Protein AF-A0ABD3VLS2-F1 (afdb_monomer_lite)

Structure (mmCIF, N/CA/C/O backbone):
data_AF-A0ABD3VLS2-F1
#
_entry.id   AF-A0ABD3VLS2-F1
#
loop_
_atom_site.group_PDB
_atom_site.id
_atom_site.type_symbol
_atom_site.label_atom_id
_atom_site.label_alt_id
_atom_site.label_comp_id
_atom_site.label_asym_id
_atom_site.label_entity_id
_atom_site.label_seq_id
_atom_site.pdbx_PDB_ins_code
_atom_site.Cartn_x
_atom_site.Cartn_y
_atom_site.Cartn_z
_atom_site.occupancy
_atom_site.B_iso_or_equiv
_atom_site.auth_seq_id
_atom_site.auth_comp_id
_atom_site.auth_asym_id
_atom_site.auth_atom_id
_atom_site.pdbx_PDB_model_num
ATOM 1 N N . MET A 1 1 ? 4.566 -17.718 -16.817 1.00 51.44 1 MET A N 1
ATOM 2 C CA . MET A 1 1 ? 3.896 -18.883 -17.443 1.00 51.44 1 MET A CA 1
ATOM 3 C C . MET A 1 1 ? 4.592 -20.210 -17.156 1.00 51.44 1 MET A C 1
ATOM 5 O O . MET A 1 1 ? 3.874 -21.198 -17.083 1.00 51.44 1 MET A O 1
ATOM 9 N N . LEU A 1 2 ? 5.921 -20.272 -16.947 1.00 45.91 2 LEU A N 1
ATOM 10 C CA . LEU A 1 2 ? 6.558 -21.520 -16.483 1.00 45.91 2 LEU A CA 1
ATOM 11 C C . LEU A 1 2 ? 5.924 -22.018 -15.169 1.00 45.91 2 LEU A C 1
ATOM 13 O O . LEU A 1 2 ? 5.430 -23.136 -15.125 1.00 45.91 2 LEU A O 1
ATOM 17 N N . ASN A 1 3 ? 5.781 -21.128 -14.183 1.00 63.72 3 ASN A N 1
ATOM 18 C CA . ASN A 1 3 ? 5.268 -21.483 -12.853 1.00 63.72 3 ASN A CA 1
ATOM 19 C C . ASN A 1 3 ? 3.769 -21.850 -12.823 1.00 63.72 3 ASN A C 1
ATOM 21 O O . ASN A 1 3 ? 3.310 -22.442 -11.856 1.00 63.72 3 ASN A O 1
ATOM 25 N N . LEU A 1 4 ? 2.985 -21.490 -13.852 1.00 76.56 4 LEU A N 1
ATOM 26 C CA . LEU A 1 4 ? 1.533 -21.727 -13.853 1.00 76.56 4 LEU A CA 1
ATOM 27 C C . LEU A 1 4 ? 1.187 -23.171 -14.238 1.00 76.56 4 LEU A C 1
ATOM 29 O O . LEU A 1 4 ? 0.251 -23.737 -13.690 1.00 76.56 4 LEU A O 1
ATOM 33 N N . TYR A 1 5 ? 1.955 -23.769 -15.154 1.00 82.12 5 TYR A N 1
ATOM 34 C CA . TYR A 1 5 ? 1.773 -25.171 -15.539 1.00 82.12 5 TYR A CA 1
ATOM 35 C C . TYR A 1 5 ? 2.144 -26.119 -14.393 1.00 82.12 5 TYR A C 1
ATOM 37 O O . TYR A 1 5 ? 1.413 -27.066 -14.122 1.00 82.12 5 TYR A O 1
ATOM 45 N N . GLU A 1 6 ? 3.241 -25.838 -13.685 1.00 82.00 6 GLU A N 1
ATOM 46 C CA . GLU A 1 6 ? 3.638 -26.631 -12.515 1.00 82.00 6 GLU A CA 1
ATOM 47 C C . GLU A 1 6 ? 2.623 -26.506 -11.382 1.00 82.00 6 GLU A C 1
ATOM 49 O O . GLU A 1 6 ? 2.192 -27.517 -10.839 1.00 82.00 6 GLU A O 1
ATOM 54 N N . LYS A 1 7 ? 2.150 -25.285 -11.099 1.00 83.75 7 LYS A N 1
ATOM 55 C CA . LYS A 1 7 ? 1.072 -25.065 -10.132 1.00 83.75 7 LYS A CA 1
ATOM 56 C C . LYS A 1 7 ? -0.206 -25.826 -10.510 1.00 83.75 7 LYS A C 1
ATOM 58 O O . LYS A 1 7 ? -0.774 -26.499 -9.662 1.00 83.75 7 LYS A O 1
ATOM 63 N N . PHE A 1 8 ? -0.609 -25.795 -11.782 1.00 86.31 8 PHE A N 1
ATOM 64 C CA . PHE A 1 8 ? -1.772 -26.545 -12.264 1.00 86.31 8 PHE A CA 1
ATOM 65 C C . PHE A 1 8 ? -1.621 -28.060 -12.065 1.00 86.31 8 PHE A C 1
ATOM 67 O O . PHE A 1 8 ? -2.570 -28.709 -11.636 1.00 86.31 8 PHE A O 1
ATOM 74 N N . LYS A 1 9 ? -0.433 -28.618 -12.340 1.00 88.12 9 LYS A N 1
ATOM 75 C CA . LYS A 1 9 ? -0.132 -30.041 -12.121 1.00 88.12 9 LYS A CA 1
ATOM 76 C C . LYS A 1 9 ? -0.103 -30.435 -10.642 1.00 88.12 9 LYS A C 1
ATOM 78 O O . LYS A 1 9 ? -0.463 -31.562 -10.331 1.00 88.12 9 LYS A O 1
ATOM 83 N N . LEU A 1 10 ? 0.316 -29.528 -9.759 1.00 84.69 10 LEU A N 1
ATOM 84 C CA . LEU A 1 10 ? 0.275 -29.735 -8.309 1.00 84.69 10 LEU A CA 1
ATOM 85 C C . LEU A 1 10 ? -1.158 -29.700 -7.763 1.00 84.69 10 LEU A C 1
ATOM 87 O O . LEU A 1 10 ? -1.489 -30.477 -6.878 1.00 84.69 10 LEU A O 1
ATOM 91 N N . GLU A 1 11 ? -1.996 -28.805 -8.287 1.00 89.56 11 GLU A N 1
ATOM 92 C CA . GLU A 1 11 ? -3.391 -28.648 -7.856 1.00 89.56 11 GLU A CA 1
ATOM 93 C C . GLU A 1 11 ? -4.331 -29.700 -8.466 1.00 89.56 11 GLU A C 1
ATOM 95 O O . GLU A 1 11 ? -5.358 -29.994 -7.867 1.00 89.56 11 GLU A O 1
ATOM 100 N N . ASN A 1 12 ? -3.989 -30.262 -9.633 1.00 88.94 12 ASN A N 1
ATOM 101 C CA . ASN A 1 12 ? -4.821 -31.219 -10.375 1.00 88.94 12 ASN A CA 1
ATOM 102 C C . ASN A 1 12 ? -3.974 -32.411 -10.876 1.00 88.94 12 ASN A C 1
ATOM 104 O O . ASN A 1 12 ? -3.706 -32.527 -12.083 1.00 88.94 12 ASN A O 1
ATOM 108 N N . PRO A 1 13 ? -3.470 -33.270 -9.970 1.00 89.38 13 PRO A N 1
ATOM 109 C CA . PRO A 1 13 ? -2.550 -34.354 -10.319 1.00 89.38 13 PRO A CA 1
ATOM 110 C C . PRO A 1 13 ? -3.168 -35.405 -11.258 1.00 89.38 13 PRO A C 1
ATOM 112 O O . PRO A 1 13 ? -2.464 -35.970 -12.095 1.00 89.38 13 PRO A O 1
ATOM 115 N N . GLU A 1 14 ? -4.480 -35.625 -11.180 1.00 91.25 14 GLU A N 1
ATOM 116 C CA . GLU A 1 14 ? -5.246 -36.547 -12.028 1.00 91.25 14 GLU A CA 1
ATOM 117 C C . GLU A 1 14 ? -5.408 -36.081 -13.487 1.00 91.25 14 GLU A C 1
ATOM 119 O O . GLU A 1 14 ? -5.650 -36.896 -14.383 1.00 91.25 14 GLU A O 1
ATOM 124 N N . ILE A 1 15 ? -5.238 -34.784 -13.774 1.00 89.75 15 ILE A N 1
ATOM 125 C CA . ILE A 1 15 ? -5.426 -34.253 -15.127 1.00 89.75 15 ILE A CA 1
ATOM 126 C C . ILE A 1 15 ? -4.160 -34.459 -15.966 1.00 89.75 15 ILE A C 1
ATOM 128 O O . ILE A 1 15 ? -3.120 -33.800 -15.814 1.00 89.75 15 ILE A O 1
ATOM 132 N N . THR A 1 16 ? -4.263 -35.355 -16.947 1.00 89.56 16 THR A N 1
ATOM 133 C CA . THR A 1 16 ? -3.180 -35.636 -17.896 1.00 89.56 16 THR A CA 1
ATOM 134 C C . THR A 1 16 ? -3.221 -34.654 -19.065 1.00 89.56 16 THR A C 1
ATOM 136 O O . THR A 1 16 ? -3.849 -34.897 -20.089 1.00 89.56 16 THR A O 1
ATOM 139 N N . ILE A 1 17 ? -2.529 -33.522 -18.922 1.00 89.31 17 ILE A N 1
ATOM 140 C CA . ILE A 1 17 ? -2.360 -32.532 -19.990 1.00 89.31 17 ILE A CA 1
ATOM 141 C C . ILE A 1 17 ? -0.879 -32.247 -20.242 1.00 89.31 17 ILE A C 1
ATOM 143 O O . ILE A 1 17 ? -0.092 -32.129 -19.303 1.00 89.31 17 ILE A O 1
ATOM 147 N N . SER A 1 18 ? -0.491 -32.133 -21.515 1.00 86.44 18 SER A N 1
ATOM 148 C CA . SER A 1 18 ? 0.866 -31.734 -21.898 1.00 86.44 18 SER A CA 1
ATOM 149 C C . SER A 1 18 ? 1.055 -30.223 -21.767 1.00 86.44 18 SER A C 1
ATOM 151 O O . SER A 1 18 ? 0.120 -29.444 -21.962 1.00 86.44 18 SER A O 1
ATOM 153 N N . LYS A 1 19 ? 2.293 -29.783 -21.514 1.00 82.06 19 LYS A N 1
ATOM 154 C CA . LYS A 1 19 ? 2.653 -28.356 -21.422 1.00 82.06 19 LYS A CA 1
ATOM 155 C C . LYS A 1 19 ? 2.204 -27.555 -22.652 1.00 82.06 19 LYS A C 1
ATOM 157 O O . LYS A 1 19 ? 1.695 -26.445 -22.525 1.00 82.06 19 LYS A O 1
ATOM 162 N N . THR A 1 20 ? 2.337 -28.139 -23.842 1.00 83.12 20 THR A N 1
ATOM 163 C CA . THR A 1 20 ? 1.931 -27.516 -25.109 1.00 83.12 20 THR A CA 1
ATOM 164 C C . THR A 1 20 ? 0.413 -27.381 -25.222 1.00 83.12 20 THR A C 1
ATOM 166 O O . THR A 1 20 ? -0.077 -26.329 -25.629 1.00 83.12 20 THR A O 1
ATOM 169 N N . CYS A 1 21 ? -0.342 -28.414 -24.832 1.00 85.88 21 CYS A N 1
ATOM 170 C CA . CYS A 1 21 ? -1.805 -28.369 -24.825 1.00 85.88 21 CYS A CA 1
ATOM 171 C C . CYS A 1 21 ? -2.320 -27.348 -23.798 1.00 85.88 21 CYS A C 1
ATOM 173 O O . CYS A 1 21 ? -3.144 -26.498 -24.128 1.00 85.88 21 CYS A O 1
ATOM 175 N N . PHE A 1 22 ? -1.733 -27.336 -22.598 1.00 88.25 22 PHE A N 1
ATOM 176 C CA . PHE A 1 22 ? -2.048 -26.375 -21.541 1.00 88.25 22 PHE A CA 1
ATOM 177 C C . PHE A 1 22 ? -1.892 -24.918 -22.006 1.00 88.25 22 PHE A C 1
ATOM 179 O O . PHE A 1 22 ? -2.752 -24.081 -21.752 1.00 88.25 22 PHE A O 1
ATOM 186 N N . TYR A 1 23 ? -0.832 -24.605 -22.759 1.00 80.94 23 TYR A N 1
ATOM 187 C CA . TYR A 1 23 ? -0.638 -23.258 -23.306 1.00 80.94 23 TYR A CA 1
ATOM 188 C C . TYR A 1 23 ? -1.571 -22.908 -24.472 1.00 80.94 23 TYR A C 1
ATOM 190 O O . TYR A 1 23 ? -1.828 -21.720 -24.682 1.00 80.94 23 TYR A O 1
ATOM 198 N N . ARG A 1 24 ? -2.088 -23.900 -25.211 1.00 82.94 24 ARG A N 1
ATOM 199 C CA . ARG A 1 24 ? -3.087 -23.695 -26.277 1.00 82.94 24 ARG A CA 1
ATOM 200 C C . ARG A 1 24 ? -4.481 -23.403 -25.733 1.00 82.94 24 ARG A C 1
ATOM 202 O O . ARG A 1 24 ? -5.207 -22.649 -26.365 1.00 82.94 24 ARG A O 1
ATOM 209 N N . LEU A 1 25 ? -4.828 -23.950 -24.568 1.00 86.00 25 LEU A N 1
ATOM 210 C CA . LEU A 1 25 ? -6.107 -23.693 -23.891 1.00 86.00 25 LEU A CA 1
ATOM 211 C C . LEU A 1 25 ? -6.195 -22.297 -23.253 1.00 86.00 25 LEU A C 1
ATOM 213 O O . LEU A 1 25 ? -7.177 -21.970 -22.591 1.00 86.00 25 LEU A O 1
ATOM 217 N N . ARG A 1 26 ? -5.175 -21.455 -23.445 1.00 80.00 26 ARG A N 1
ATOM 218 C CA . ARG A 1 26 ? -5.172 -20.076 -22.970 1.00 80.00 26 ARG A CA 1
ATOM 219 C C . ARG A 1 26 ? -6.336 -19.295 -23.605 1.00 80.00 26 ARG A C 1
ATOM 221 O O . ARG A 1 26 ? -6.400 -19.230 -24.834 1.00 80.00 26 ARG A O 1
ATOM 228 N N . PRO A 1 27 ? -7.196 -18.639 -22.803 1.00 82.56 27 PRO A N 1
ATOM 229 C CA . PRO A 1 27 ? -8.255 -17.790 -23.327 1.00 82.56 27 PRO A CA 1
ATOM 230 C C . PRO A 1 27 ? -7.711 -16.710 -24.280 1.00 82.56 27 PRO A C 1
ATOM 232 O O . PRO A 1 27 ? -6.652 -16.138 -23.998 1.00 82.56 27 PRO A O 1
ATOM 235 N N . PRO A 1 28 ? -8.429 -16.369 -25.368 1.00 75.75 28 PRO A N 1
ATOM 236 C CA . PRO A 1 28 ? -7.934 -15.447 -26.397 1.00 75.75 28 PRO A CA 1
ATOM 237 C C . PRO A 1 28 ? -7.553 -14.057 -25.870 1.00 75.75 28 PRO A C 1
ATOM 239 O O . PRO A 1 28 ? -6.645 -13.418 -26.394 1.00 75.75 28 PRO A O 1
ATOM 242 N N . HIS A 1 29 ? -8.224 -13.598 -24.811 1.00 80.56 29 HIS A N 1
ATOM 243 C CA . HIS A 1 29 ? -7.992 -12.298 -24.178 1.00 80.56 29 HIS A CA 1
ATOM 244 C C . HIS A 1 29 ? -6.806 -12.293 -23.194 1.00 80.56 29 HIS A C 1
ATOM 246 O O . HIS A 1 29 ? -6.391 -11.229 -22.738 1.00 80.56 29 HIS A O 1
ATOM 252 N N . ILE A 1 30 ? -6.233 -13.457 -22.867 1.00 64.94 30 ILE A N 1
ATOM 253 C CA . ILE A 1 30 ? -5.001 -13.556 -22.082 1.00 64.94 30 ILE A CA 1
ATOM 254 C C . ILE A 1 30 ? -3.828 -13.561 -23.059 1.00 64.94 30 ILE A C 1
ATOM 256 O O . ILE A 1 30 ? -3.479 -14.575 -23.667 1.00 64.94 30 ILE A O 1
ATOM 260 N N . ILE A 1 31 ? -3.204 -12.400 -23.212 1.00 62.38 31 ILE A N 1
ATOM 261 C CA . ILE A 1 31 ? -2.036 -12.215 -24.071 1.00 62.38 31 ILE A CA 1
ATOM 262 C C . ILE A 1 31 ? -0.787 -12.565 -23.258 1.00 62.38 31 ILE A C 1
ATOM 264 O O . ILE A 1 31 ? -0.666 -12.191 -22.088 1.00 62.38 31 ILE A O 1
ATOM 268 N N . LEU A 1 32 ? 0.156 -13.298 -23.858 1.00 60.59 32 LEU A N 1
ATOM 269 C CA . LEU A 1 32 ? 1.456 -13.507 -23.221 1.00 60.59 32 LEU A CA 1
ATOM 270 C C . LEU A 1 32 ? 2.098 -12.147 -22.977 1.00 60.59 32 LEU A C 1
ATOM 272 O O . LEU A 1 32 ? 2.120 -11.296 -23.865 1.00 60.59 32 LEU A O 1
ATOM 276 N N . ALA A 1 33 ? 2.639 -11.952 -21.778 1.00 47.78 33 ALA A N 1
ATOM 277 C CA . ALA A 1 33 ? 3.511 -10.822 -21.533 1.00 47.78 33 ALA A CA 1
ATOM 278 C C . ALA A 1 33 ? 4.727 -10.964 -22.456 1.00 47.78 33 ALA A C 1
ATOM 280 O O . ALA A 1 33 ? 5.650 -11.723 -22.162 1.00 47.78 33 ALA A O 1
ATOM 281 N N . ASP A 1 34 ? 4.702 -10.266 -23.587 1.00 45.00 34 ASP A N 1
ATOM 282 C CA . ASP A 1 34 ? 5.880 -10.097 -24.413 1.00 45.00 34 ASP A CA 1
ATOM 283 C C . ASP A 1 34 ? 6.813 -9.140 -23.673 1.00 45.00 34 ASP A C 1
ATOM 285 O O . ASP A 1 34 ? 6.572 -7.934 -23.566 1.00 45.00 34 ASP A O 1
ATOM 289 N N . PHE A 1 35 ? 7.856 -9.710 -23.077 1.00 42.25 35 PHE A N 1
ATOM 290 C CA . PHE A 1 35 ? 8.858 -8.946 -22.351 1.00 42.25 35 PHE A CA 1
ATOM 291 C C . PHE A 1 35 ? 9.667 -8.027 -23.276 1.00 42.25 35 PHE A C 1
ATOM 293 O O . PHE A 1 35 ? 10.286 -7.093 -22.761 1.00 42.25 35 PHE A O 1
ATOM 300 N N . ALA A 1 36 ? 9.610 -8.218 -24.603 1.00 45.03 36 ALA A N 1
ATOM 301 C CA . ALA A 1 36 ? 10.142 -7.250 -25.555 1.00 45.03 36 ALA A CA 1
ATOM 302 C C . ALA A 1 36 ? 9.410 -5.899 -25.437 1.00 45.03 36 ALA A C 1
ATOM 304 O O . ALA A 1 36 ? 10.061 -4.865 -25.382 1.00 45.03 36 ALA A O 1
ATOM 305 N N . ASN A 1 37 ? 8.088 -5.891 -25.224 1.00 42.12 37 ASN A N 1
ATOM 306 C CA . ASN A 1 37 ? 7.278 -4.663 -25.181 1.00 42.12 37 ASN A CA 1
ATOM 307 C C . ASN A 1 37 ? 7.372 -3.851 -23.879 1.00 42.12 37 ASN A C 1
ATOM 309 O O . ASN A 1 37 ? 6.802 -2.766 -23.789 1.00 42.12 37 ASN A O 1
ATOM 313 N N . ARG A 1 38 ? 8.047 -4.355 -22.837 1.00 51.09 38 ARG A N 1
ATOM 314 C CA . ARG A 1 38 ? 8.113 -3.676 -21.522 1.00 51.09 38 ARG A CA 1
ATOM 315 C C . ARG A 1 38 ? 9.506 -3.183 -21.137 1.00 51.09 38 ARG A C 1
ATOM 317 O O . ARG A 1 38 ? 9.647 -2.568 -20.082 1.00 51.09 38 ARG A O 1
ATOM 324 N N . ARG A 1 39 ? 10.533 -3.482 -21.941 1.00 51.66 39 ARG A N 1
ATOM 325 C CA . ARG A 1 39 ? 11.934 -3.110 -21.660 1.00 51.66 39 ARG A CA 1
ATOM 326 C C . ARG A 1 39 ? 12.673 -2.473 -22.835 1.00 51.66 39 ARG A C 1
ATOM 328 O O . ARG A 1 39 ? 13.844 -2.154 -22.675 1.00 51.66 39 ARG A O 1
ATOM 335 N N . THR A 1 40 ? 12.034 -2.267 -23.982 1.00 54.97 40 THR A N 1
ATOM 336 C CA . THR A 1 40 ? 12.644 -1.515 -25.081 1.00 54.97 40 THR A CA 1
ATOM 337 C C . THR A 1 40 ? 12.202 -0.064 -24.997 1.00 54.97 40 THR A C 1
ATOM 339 O O . THR A 1 40 ? 11.012 0.244 -25.073 1.00 54.97 40 TH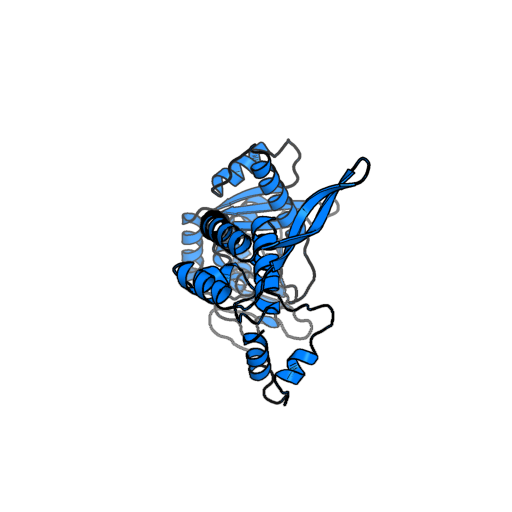R A O 1
ATOM 342 N N . CYS A 1 41 ? 13.157 0.844 -24.836 1.00 65.50 41 CYS A N 1
ATOM 343 C CA . CYS A 1 41 ? 12.907 2.259 -25.062 1.00 65.50 41 CYS A CA 1
ATOM 344 C C . CYS A 1 41 ? 12.377 2.433 -26.499 1.00 65.50 41 CYS A C 1
ATOM 346 O O . CYS A 1 41 ? 13.011 1.970 -27.441 1.00 65.50 41 CYS A O 1
ATOM 348 N N . LEU A 1 42 ? 11.224 3.087 -26.685 1.00 67.88 42 LEU A N 1
ATOM 349 C CA . LEU A 1 42 ? 10.641 3.365 -28.013 1.00 67.88 42 LEU A CA 1
ATOM 350 C C . LEU A 1 42 ? 11.271 4.599 -28.682 1.00 67.88 42 LEU A C 1
ATOM 352 O O . LEU A 1 42 ? 10.646 5.270 -29.504 1.00 67.88 42 LEU A O 1
ATOM 356 N N . CYS A 1 43 ? 12.489 4.970 -28.289 1.00 82.12 43 CYS A N 1
ATOM 357 C CA . CYS A 1 43 ? 13.131 6.137 -28.863 1.00 82.12 43 CYS A CA 1
ATOM 358 C C . CYS A 1 43 ? 13.611 5.846 -30.288 1.00 82.12 43 CYS A C 1
ATOM 360 O O . CYS A 1 43 ? 13.905 4.712 -30.673 1.00 82.12 43 CYS A O 1
ATOM 362 N N . THR A 1 44 ? 13.787 6.917 -31.056 1.00 85.81 44 THR A N 1
ATOM 363 C CA . THR A 1 44 ? 14.320 6.850 -32.418 1.00 85.81 44 THR A CA 1
ATOM 364 C C . THR A 1 44 ? 15.685 6.153 -32.488 1.00 85.81 44 THR A C 1
ATOM 366 O O . THR A 1 44 ? 15.976 5.507 -33.487 1.00 85.81 44 THR A O 1
ATOM 369 N N . ARG A 1 45 ? 16.504 6.211 -31.426 1.00 87.88 45 ARG A N 1
ATOM 370 C CA . ARG A 1 45 ? 17.821 5.548 -31.375 1.00 87.88 45 ARG A CA 1
ATOM 371 C C . ARG A 1 45 ? 17.699 4.021 -31.330 1.00 87.88 45 ARG A C 1
ATOM 373 O O . ARG A 1 45 ? 18.337 3.347 -32.131 1.00 87.88 45 ARG A O 1
ATOM 380 N N . HIS A 1 46 ? 16.846 3.482 -30.453 1.00 87.44 46 HIS A N 1
ATOM 381 C CA . HIS A 1 46 ? 16.562 2.042 -30.370 1.00 87.44 46 HIS A CA 1
ATOM 382 C C . HIS A 1 46 ? 15.929 1.519 -31.663 1.00 87.44 46 HIS A C 1
ATOM 384 O O . HIS A 1 46 ? 16.361 0.482 -32.169 1.00 87.44 46 HIS A O 1
ATOM 390 N N . GLN A 1 47 ? 14.982 2.267 -32.243 1.00 89.12 47 GLN A N 1
ATOM 391 C CA . GLN A 1 47 ? 14.354 1.895 -33.514 1.00 89.12 47 GLN A CA 1
ATOM 392 C C . GLN A 1 47 ? 15.368 1.887 -34.669 1.00 89.12 47 GLN A C 1
ATOM 394 O O . GLN A 1 47 ? 15.491 0.889 -35.375 1.00 89.12 47 GLN A O 1
ATOM 399 N N . ASN A 1 48 ? 16.151 2.957 -34.836 1.00 91.44 48 ASN A N 1
ATOM 400 C CA . ASN A 1 48 ? 17.120 3.065 -35.932 1.00 91.44 48 ASN A CA 1
ATOM 401 C C . ASN A 1 48 ? 18.266 2.062 -35.814 1.00 91.44 48 ASN A C 1
ATOM 403 O O . ASN A 1 48 ? 18.752 1.580 -36.836 1.00 91.44 48 ASN A O 1
ATOM 407 N N . MET A 1 49 ? 18.689 1.729 -34.593 1.00 93.12 49 MET A N 1
ATOM 408 C CA . MET A 1 49 ? 19.685 0.683 -34.377 1.00 93.12 49 MET A CA 1
ATOM 409 C C . MET A 1 49 ? 19.113 -0.697 -34.727 1.00 93.12 49 MET A C 1
ATOM 411 O O . MET A 1 49 ? 19.761 -1.468 -35.430 1.00 93.12 49 MET A O 1
ATOM 415 N N . SER A 1 50 ? 17.868 -0.994 -34.331 1.00 91.25 50 SER A N 1
ATOM 416 C CA . SER A 1 50 ? 17.200 -2.251 -34.700 1.00 91.25 50 SER A CA 1
ATOM 417 C C . SER A 1 50 ? 17.036 -2.402 -36.217 1.00 91.25 50 SER A C 1
ATOM 419 O O . SER A 1 50 ? 17.296 -3.479 -36.755 1.00 91.25 50 SER A O 1
ATOM 421 N N . LEU A 1 51 ? 16.692 -1.323 -36.930 1.00 92.12 51 LEU A N 1
ATOM 422 C CA . LEU A 1 51 ? 16.584 -1.325 -38.394 1.00 92.12 51 LEU A CA 1
ATOM 423 C C . LEU A 1 51 ? 17.932 -1.598 -39.086 1.00 92.12 51 LEU A C 1
ATOM 425 O O . LEU A 1 51 ? 17.975 -2.374 -40.042 1.00 92.12 51 LEU A O 1
ATOM 429 N N . LYS A 1 52 ? 19.040 -1.039 -38.580 1.00 93.25 52 LYS A N 1
ATOM 430 C CA . LYS A 1 52 ? 20.394 -1.333 -39.092 1.00 93.25 52 LYS A CA 1
ATOM 431 C C . LYS A 1 52 ? 20.818 -2.770 -38.804 1.00 93.25 52 LYS A C 1
ATOM 433 O O . LYS A 1 52 ? 21.277 -3.465 -39.702 1.00 93.25 52 LYS A O 1
ATOM 438 N N . ILE A 1 53 ? 20.586 -3.256 -37.587 1.00 92.69 53 ILE A N 1
ATOM 439 C CA . ILE A 1 53 ? 20.843 -4.655 -37.212 1.00 92.69 53 ILE A CA 1
ATOM 440 C C . ILE A 1 53 ? 20.034 -5.620 -38.087 1.00 92.69 53 ILE A C 1
ATOM 442 O O . ILE A 1 53 ? 20.528 -6.681 -38.470 1.00 92.69 53 ILE A O 1
ATOM 446 N N . LYS A 1 54 ? 18.790 -5.263 -38.427 1.00 92.25 54 LYS A N 1
ATOM 447 C CA . LYS A 1 54 ? 17.947 -6.042 -39.339 1.00 92.25 54 LYS A CA 1
ATOM 448 C C . LYS A 1 54 ? 18.550 -6.099 -40.743 1.00 92.25 54 LYS A C 1
ATOM 450 O O . LYS A 1 54 ? 18.576 -7.179 -41.325 1.00 92.25 54 LYS A O 1
ATOM 455 N N . ALA A 1 55 ? 19.067 -4.983 -41.258 1.00 92.38 55 ALA A N 1
ATOM 456 C CA . ALA A 1 55 ? 19.774 -4.960 -42.538 1.00 92.38 55 ALA A CA 1
ATOM 457 C C . ALA A 1 55 ? 21.002 -5.887 -42.526 1.00 92.38 55 ALA A C 1
ATOM 459 O O . ALA A 1 55 ? 21.146 -6.715 -43.420 1.00 92.38 55 ALA A O 1
ATOM 460 N N . LEU A 1 56 ? 21.817 -5.839 -41.467 1.00 92.50 56 LEU A N 1
ATOM 461 C CA . LEU A 1 56 ? 22.977 -6.726 -41.303 1.00 92.50 56 LEU A CA 1
ATOM 462 C C . LEU A 1 56 ? 22.587 -8.211 -41.235 1.00 92.50 56 LEU A C 1
ATOM 464 O O . LEU A 1 56 ? 23.221 -9.049 -41.870 1.00 92.50 56 LEU A O 1
ATOM 468 N N . ASN A 1 57 ? 21.502 -8.542 -40.529 1.00 91.00 57 ASN A N 1
ATOM 469 C CA . ASN A 1 57 ? 20.972 -9.908 -40.499 1.00 91.00 57 ASN A CA 1
ATOM 470 C C . ASN A 1 57 ? 20.505 -10.390 -41.878 1.00 91.00 57 ASN A C 1
ATOM 472 O O . ASN A 1 57 ? 20.713 -11.552 -42.221 1.00 91.00 57 ASN A O 1
ATOM 476 N N . ASN A 1 58 ? 19.895 -9.510 -42.678 1.00 90.69 58 ASN A N 1
ATOM 477 C CA . ASN A 1 58 ? 19.484 -9.839 -44.044 1.00 90.69 58 ASN A CA 1
ATOM 478 C C . ASN A 1 58 ? 20.687 -10.086 -44.970 1.00 90.69 58 ASN A C 1
ATOM 480 O O . ASN A 1 58 ? 20.557 -10.831 -45.935 1.00 90.69 58 ASN A O 1
ATOM 484 N N . LEU A 1 59 ? 21.851 -9.511 -44.654 1.00 91.12 59 LEU A N 1
ATOM 485 C CA . LEU A 1 59 ? 23.126 -9.770 -45.333 1.00 91.12 59 LEU A CA 1
ATOM 486 C C . LEU A 1 59 ? 23.826 -11.055 -44.848 1.00 91.12 59 LEU A C 1
ATOM 488 O O . LEU A 1 59 ? 24.945 -11.340 -45.259 1.00 91.12 59 LEU A O 1
ATOM 492 N N . GLY A 1 60 ? 23.186 -11.838 -43.973 1.00 88.81 60 GLY A N 1
ATOM 493 C CA . GLY A 1 60 ? 23.715 -13.110 -43.475 1.00 88.81 60 GLY A CA 1
ATOM 494 C C . GLY A 1 60 ? 24.539 -13.005 -42.189 1.00 88.81 60 GLY A C 1
ATOM 495 O O . GLY A 1 60 ? 24.944 -14.037 -41.650 1.00 88.81 60 GLY A O 1
ATOM 496 N N . ILE A 1 61 ? 24.738 -11.800 -41.640 1.00 90.25 61 ILE A N 1
ATOM 497 C CA . ILE A 1 61 ? 25.433 -11.611 -40.361 1.00 90.25 61 ILE A CA 1
ATOM 498 C C . ILE A 1 61 ? 24.511 -12.061 -39.223 1.00 90.25 61 ILE A C 1
ATOM 500 O O . ILE A 1 61 ? 23.529 -11.398 -38.889 1.00 90.25 61 ILE A O 1
ATOM 504 N N . ARG A 1 62 ? 24.822 -13.201 -38.602 1.00 87.38 62 ARG A N 1
ATOM 505 C CA . ARG A 1 62 ? 24.009 -13.776 -37.520 1.00 87.38 62 ARG A CA 1
ATOM 506 C C . ARG A 1 62 ? 24.273 -13.070 -36.191 1.00 87.38 62 ARG A C 1
ATOM 508 O O . ARG A 1 62 ? 25.050 -13.549 -35.372 1.00 87.38 62 ARG A O 1
ATOM 515 N N . ILE A 1 63 ? 23.591 -11.951 -35.969 1.00 89.31 63 ILE A N 1
ATOM 516 C CA . ILE A 1 63 ? 23.663 -11.167 -34.728 1.00 89.31 63 ILE A CA 1
ATOM 517 C C . ILE A 1 63 ? 22.288 -11.019 -34.073 1.00 89.31 63 ILE A C 1
ATOM 519 O O . ILE A 1 63 ? 21.245 -11.138 -34.718 1.00 89.31 63 ILE A O 1
ATOM 523 N N . SER A 1 64 ? 22.268 -10.735 -32.768 1.00 87.31 64 SER A N 1
ATOM 524 C CA . SER A 1 64 ? 21.015 -10.519 -32.039 1.00 87.31 64 SER A CA 1
ATOM 525 C C . SER A 1 64 ? 20.187 -9.398 -32.671 1.00 87.31 64 SER A C 1
ATOM 527 O O . SER A 1 64 ? 20.683 -8.293 -32.863 1.00 87.31 64 SER A O 1
ATOM 529 N N . LYS A 1 65 ? 18.898 -9.660 -32.920 1.00 84.62 65 LYS A N 1
ATOM 530 C CA . LYS A 1 65 ? 17.937 -8.666 -33.438 1.00 84.62 65 LYS A CA 1
ATOM 531 C C . LYS A 1 65 ? 17.611 -7.561 -32.427 1.00 84.62 65 LYS A C 1
ATOM 533 O O . LYS A 1 65 ? 17.090 -6.516 -32.811 1.00 84.62 65 LYS A O 1
ATOM 538 N N . ASN A 1 66 ? 17.872 -7.805 -31.140 1.00 84.38 66 ASN A N 1
ATOM 539 C CA . ASN A 1 66 ? 17.634 -6.842 -30.072 1.00 84.38 66 ASN A CA 1
ATOM 540 C C . ASN A 1 66 ? 18.912 -6.010 -29.831 1.00 84.38 66 ASN A C 1
ATOM 542 O O . ASN A 1 66 ? 19.914 -6.588 -29.394 1.00 84.38 66 ASN A O 1
ATOM 546 N N . PRO A 1 67 ? 18.876 -4.678 -30.049 1.00 88.38 67 PRO A N 1
ATOM 547 C CA . PRO A 1 67 ? 20.031 -3.804 -29.848 1.00 88.38 67 PRO A CA 1
ATOM 548 C C . PRO A 1 67 ? 20.641 -3.875 -28.440 1.00 88.38 67 PRO A C 1
ATOM 550 O O . PRO A 1 67 ? 21.861 -3.897 -28.304 1.00 88.38 67 PRO A O 1
ATOM 553 N N . ASP A 1 68 ? 19.817 -3.952 -27.389 1.00 86.50 68 ASP A N 1
ATOM 554 C CA . ASP A 1 68 ? 20.280 -4.000 -25.995 1.00 86.50 68 ASP A CA 1
ATOM 555 C C . ASP A 1 68 ? 20.975 -5.327 -25.660 1.00 86.50 68 ASP A C 1
ATOM 557 O O . ASP A 1 68 ? 21.860 -5.374 -24.807 1.00 86.50 68 ASP A O 1
ATOM 561 N N . VAL A 1 69 ? 20.572 -6.421 -26.314 1.00 87.31 69 VAL A N 1
ATOM 562 C CA . VAL A 1 69 ? 21.244 -7.724 -26.191 1.00 87.31 69 VAL A CA 1
ATOM 563 C C . VAL A 1 69 ? 22.540 -7.723 -26.994 1.00 87.31 69 VAL A C 1
ATOM 565 O O . VAL A 1 69 ? 23.544 -8.237 -26.512 1.00 87.31 69 VAL A O 1
ATOM 568 N N . LEU A 1 70 ? 22.538 -7.111 -28.183 1.00 88.44 70 LEU A N 1
ATOM 569 C CA . LEU A 1 70 ? 23.722 -7.002 -29.031 1.00 88.44 70 LEU A CA 1
ATOM 570 C C . LEU A 1 70 ? 24.873 -6.313 -28.291 1.00 88.44 70 LEU A C 1
ATOM 572 O O . LEU A 1 70 ? 25.946 -6.887 -28.162 1.00 88.44 70 LEU A O 1
ATOM 576 N N . ILE A 1 71 ? 24.645 -5.123 -27.731 1.00 89.38 71 ILE A N 1
ATOM 577 C CA . ILE A 1 71 ? 25.704 -4.376 -27.030 1.00 89.38 71 ILE A CA 1
ATOM 578 C C . ILE A 1 71 ? 26.219 -5.070 -25.761 1.00 89.38 71 ILE A C 1
ATOM 580 O O . ILE A 1 71 ? 27.285 -4.713 -25.273 1.00 89.38 71 ILE A O 1
ATOM 584 N N . LYS A 1 72 ? 25.465 -6.024 -25.204 1.00 86.12 72 LYS A N 1
ATOM 585 C CA . LYS A 1 72 ? 25.883 -6.828 -24.046 1.00 86.12 72 LYS A CA 1
ATOM 586 C C . LYS A 1 72 ? 26.673 -8.067 -24.444 1.00 86.12 72 LYS A C 1
ATOM 588 O O . LYS A 1 72 ? 27.430 -8.570 -23.629 1.00 86.12 72 LYS A O 1
ATOM 593 N N . ALA A 1 73 ? 26.453 -8.574 -25.654 1.00 86.44 73 ALA A N 1
ATOM 594 C CA . ALA A 1 73 ? 27.169 -9.730 -26.178 1.00 86.44 73 ALA A CA 1
ATOM 595 C C . ALA A 1 73 ? 28.587 -9.375 -26.651 1.00 86.44 73 ALA A C 1
ATOM 597 O O . ALA A 1 73 ? 29.429 -10.259 -26.726 1.00 86.44 73 ALA A O 1
ATOM 598 N N . TYR A 1 74 ? 28.841 -8.097 -26.954 1.00 85.81 74 TYR A N 1
ATOM 599 C CA . TYR A 1 74 ? 30.127 -7.609 -27.447 1.00 85.81 74 TYR A CA 1
ATOM 600 C C . TYR A 1 74 ? 30.623 -6.447 -26.586 1.00 85.81 74 TYR A C 1
ATOM 602 O O . TYR A 1 74 ? 29.958 -5.410 -26.514 1.00 85.81 74 TYR A O 1
ATOM 610 N N . ASP A 1 75 ? 31.810 -6.572 -25.996 1.00 76.81 75 ASP A N 1
ATOM 611 C CA . ASP A 1 75 ? 32.409 -5.512 -25.168 1.00 76.81 75 ASP A CA 1
ATOM 612 C C . ASP A 1 75 ? 32.939 -4.337 -26.001 1.00 76.81 75 ASP A C 1
ATOM 614 O O . ASP A 1 75 ? 32.912 -3.187 -25.560 1.00 76.81 75 ASP A O 1
ATOM 618 N N . SER A 1 76 ? 33.363 -4.606 -27.240 1.00 84.31 76 SER A N 1
ATOM 619 C CA . SER A 1 76 ? 33.821 -3.595 -28.198 1.00 84.31 76 SER A CA 1
ATOM 620 C C . SER A 1 76 ? 33.144 -3.762 -29.556 1.00 84.31 76 SER A C 1
ATOM 622 O O . SER A 1 76 ? 32.653 -4.838 -29.893 1.00 84.31 76 SER A O 1
ATOM 624 N N . ASN A 1 77 ? 33.134 -2.701 -30.364 1.00 88.00 77 ASN A N 1
ATOM 625 C CA . ASN A 1 77 ? 32.539 -2.756 -31.701 1.00 88.00 77 ASN A CA 1
ATOM 626 C C . ASN A 1 77 ? 33.429 -3.509 -32.705 1.00 88.00 77 ASN A C 1
ATOM 628 O O . ASN A 1 77 ? 32.929 -3.952 -33.732 1.00 88.00 77 ASN A O 1
ATOM 632 N N . LYS A 1 78 ? 34.720 -3.718 -32.401 1.00 88.19 78 LYS A N 1
ATOM 633 C CA . LYS A 1 78 ? 35.718 -4.284 -33.328 1.00 88.19 78 LYS A CA 1
ATOM 634 C C . LYS A 1 78 ? 35.281 -5.608 -33.956 1.00 88.19 78 LYS A C 1
ATOM 636 O O . LYS A 1 78 ? 35.468 -5.804 -35.150 1.00 88.19 78 LYS A O 1
ATOM 641 N N . GLU A 1 79 ? 34.709 -6.513 -33.168 1.00 87.31 79 GLU A N 1
ATOM 642 C CA . GLU A 1 79 ? 34.255 -7.818 -33.667 1.00 87.31 79 GLU A CA 1
ATOM 643 C C . GLU A 1 79 ? 33.068 -7.686 -34.622 1.00 87.31 79 GLU A C 1
ATOM 645 O O . GLU A 1 79 ? 33.042 -8.336 -35.663 1.00 87.31 79 GLU A O 1
ATOM 650 N N . LEU A 1 80 ? 32.125 -6.794 -34.312 1.00 88.44 80 LEU A N 1
ATOM 651 C CA . LEU A 1 80 ? 30.978 -6.512 -35.173 1.00 88.44 80 LEU A CA 1
ATOM 652 C C . LEU A 1 80 ? 31.410 -5.854 -36.484 1.00 88.44 80 LEU A C 1
ATOM 654 O O . LEU A 1 80 ? 30.914 -6.234 -37.539 1.00 88.44 80 LEU A O 1
ATOM 658 N N . LEU A 1 81 ? 32.351 -4.908 -36.437 1.00 90.81 81 LEU A N 1
ATOM 659 C CA . LEU A 1 81 ? 32.859 -4.242 -37.639 1.00 90.81 81 LEU A CA 1
ATOM 660 C C . LEU A 1 81 ? 33.591 -5.231 -38.554 1.00 90.81 81 LEU A C 1
ATOM 662 O O . LEU A 1 81 ? 33.292 -5.270 -39.743 1.00 90.81 81 LEU A O 1
ATOM 666 N N . LYS A 1 82 ? 34.425 -6.124 -37.999 1.00 90.19 82 LYS A N 1
ATOM 667 C CA . LYS A 1 82 ? 35.070 -7.208 -38.765 1.00 90.19 82 LYS A CA 1
ATOM 668 C C . LYS A 1 82 ? 34.061 -8.121 -39.468 1.00 90.19 82 LYS A C 1
ATOM 670 O O . LYS A 1 82 ? 34.293 -8.538 -40.598 1.00 90.19 82 LYS A O 1
ATOM 675 N N . MET A 1 83 ? 32.935 -8.430 -38.816 1.00 89.56 83 MET A N 1
ATOM 676 C CA . MET A 1 83 ? 31.867 -9.226 -39.436 1.00 89.56 83 MET A CA 1
ATOM 677 C C . MET A 1 83 ? 31.214 -8.503 -40.617 1.00 89.56 83 MET A C 1
ATOM 679 O O . MET A 1 83 ? 30.823 -9.162 -41.573 1.00 89.56 83 MET A O 1
ATOM 683 N N . ILE A 1 84 ? 31.088 -7.173 -40.558 1.00 90.50 84 ILE A N 1
ATOM 684 C CA . ILE A 1 84 ? 30.525 -6.361 -41.646 1.00 90.50 84 ILE A CA 1
ATOM 685 C C . ILE A 1 84 ? 31.533 -6.224 -42.794 1.00 90.50 84 ILE A C 1
ATOM 687 O O . ILE A 1 84 ? 31.152 -6.356 -43.956 1.00 90.50 84 ILE A O 1
ATOM 691 N N . GLU A 1 85 ? 32.815 -6.011 -42.485 1.00 91.38 85 GLU A N 1
ATOM 692 C CA . GLU A 1 85 ? 33.900 -5.926 -43.473 1.00 91.38 85 GLU A CA 1
ATOM 693 C C . GLU A 1 85 ? 33.993 -7.190 -44.337 1.00 91.38 85 GLU A C 1
ATOM 695 O O . GLU A 1 85 ? 34.136 -7.080 -45.559 1.00 91.38 85 GLU A O 1
ATOM 700 N N . ALA A 1 86 ? 33.833 -8.363 -43.712 1.00 90.81 86 ALA A N 1
ATOM 701 C CA . ALA A 1 86 ? 33.883 -9.678 -44.351 1.00 90.81 86 ALA A CA 1
ATOM 702 C C . ALA A 1 86 ? 32.718 -9.966 -45.320 1.00 90.81 86 ALA A C 1
ATOM 704 O O . ALA A 1 86 ? 32.758 -10.965 -46.036 1.00 90.81 86 ALA A O 1
ATOM 705 N N . VAL A 1 87 ? 31.678 -9.124 -45.361 1.00 91.12 87 VAL A N 1
ATOM 706 C CA . VAL A 1 87 ? 30.573 -9.285 -46.313 1.00 91.12 87 VAL A CA 1
ATOM 707 C C . VAL A 1 87 ? 30.970 -8.724 -47.683 1.00 91.12 87 VAL A C 1
ATOM 709 O O . VAL A 1 87 ? 31.320 -7.546 -47.830 1.00 91.12 87 VAL A O 1
ATOM 712 N N . GLU A 1 88 ? 30.862 -9.557 -48.718 1.00 89.62 88 GLU A N 1
ATOM 713 C CA . GLU A 1 88 ? 31.143 -9.200 -50.115 1.00 89.62 88 GLU A CA 1
ATOM 714 C C . GLU A 1 88 ? 29.981 -8.418 -50.758 1.00 89.62 88 GLU A C 1
ATOM 716 O O . GLU A 1 88 ? 29.284 -8.894 -51.653 1.00 89.62 88 GLU A O 1
ATOM 721 N N . VAL A 1 89 ? 29.755 -7.184 -50.295 1.00 90.75 89 VAL A N 1
ATOM 722 C CA . VAL A 1 89 ? 28.796 -6.231 -50.883 1.00 90.75 89 VAL A CA 1
ATOM 723 C C . VAL A 1 89 ? 29.442 -4.867 -51.121 1.00 90.75 89 VAL A C 1
ATOM 725 O O . VAL A 1 89 ? 30.287 -4.436 -50.339 1.00 90.75 89 VAL A O 1
ATOM 728 N N . ARG A 1 90 ? 29.029 -4.181 -52.198 1.00 89.00 90 ARG A N 1
ATOM 729 C CA . ARG A 1 90 ? 29.479 -2.810 -52.518 1.00 89.00 90 ARG A CA 1
ATOM 730 C C . ARG A 1 90 ? 28.736 -1.754 -51.695 1.00 89.00 90 ARG A C 1
ATOM 732 O O . ARG A 1 90 ? 29.348 -0.873 -51.110 1.00 89.00 90 ARG A O 1
ATOM 739 N N . SER A 1 91 ? 27.414 -1.888 -51.590 1.00 91.38 91 SER A N 1
ATOM 740 C CA . SER A 1 91 ? 26.561 -0.973 -50.825 1.00 91.38 91 SER A CA 1
ATOM 741 C C . SER A 1 91 ? 25.600 -1.723 -49.906 1.00 91.38 91 SER A C 1
ATOM 743 O O . SER A 1 91 ? 25.239 -2.876 -50.154 1.00 91.38 91 SER A O 1
ATOM 745 N N . ILE A 1 92 ? 25.209 -1.063 -48.816 1.00 92.31 92 ILE A N 1
ATOM 746 C CA . ILE A 1 92 ? 24.305 -1.586 -47.794 1.00 92.31 92 ILE A CA 1
ATOM 747 C C . ILE A 1 92 ? 23.027 -0.750 -47.793 1.00 92.31 92 ILE A C 1
ATOM 749 O O . ILE A 1 92 ? 23.051 0.458 -47.544 1.00 92.31 92 ILE A O 1
ATOM 753 N N . LYS A 1 93 ? 21.896 -1.431 -48.003 1.00 93.94 93 LYS A N 1
ATOM 754 C CA . LYS A 1 93 ? 20.551 -0.866 -47.864 1.00 93.94 93 LYS A CA 1
ATOM 755 C C . LYS A 1 93 ? 20.038 -1.054 -46.445 1.00 93.94 93 LYS A C 1
ATOM 757 O O . LYS A 1 93 ? 20.022 -2.172 -45.931 1.00 93.94 93 LYS A O 1
ATOM 762 N N . PHE A 1 94 ? 19.578 0.020 -45.821 1.00 93.00 94 PHE A N 1
ATOM 763 C CA . PHE A 1 94 ? 19.029 0.001 -44.468 1.00 93.00 94 PHE A CA 1
ATOM 764 C C . PHE A 1 94 ? 17.945 1.064 -44.311 1.00 93.00 94 PHE A C 1
ATOM 766 O O . PHE A 1 94 ? 17.820 1.979 -45.117 1.00 93.00 94 PHE A O 1
ATOM 773 N N . PHE A 1 95 ? 17.156 0.947 -43.247 1.00 91.88 95 PHE A N 1
ATOM 774 C CA . PHE A 1 95 ? 16.074 1.884 -42.966 1.00 91.88 95 PHE A CA 1
ATOM 775 C C . PHE A 1 95 ? 16.425 2.787 -41.786 1.00 91.88 95 PHE A C 1
ATOM 777 O O . PHE A 1 95 ? 17.045 2.352 -40.813 1.00 91.88 95 PHE A O 1
ATOM 784 N N . ASN A 1 96 ? 15.973 4.037 -41.842 1.00 89.06 96 ASN A N 1
ATOM 785 C CA . ASN A 1 96 ? 15.931 4.932 -40.692 1.00 89.06 96 ASN A CA 1
ATOM 786 C C . ASN A 1 96 ? 14.513 5.431 -40.464 1.00 89.06 96 ASN A C 1
ATOM 788 O O . ASN A 1 96 ? 13.849 5.922 -41.371 1.00 89.06 96 ASN A O 1
ATOM 792 N N . TRP A 1 97 ? 14.088 5.400 -39.214 1.00 89.19 97 TRP A N 1
ATOM 793 C CA . TRP A 1 97 ? 12.887 6.060 -38.753 1.00 89.19 97 TRP A CA 1
ATOM 794 C C . TRP A 1 97 ? 13.195 7.536 -38.479 1.00 89.19 97 TRP A C 1
ATOM 796 O O . TRP A 1 97 ? 13.955 7.879 -37.568 1.00 89.19 97 TRP A O 1
ATOM 806 N N . LYS A 1 98 ? 12.648 8.425 -39.312 1.00 88.75 98 LYS A N 1
ATOM 807 C CA . LYS A 1 98 ? 12.889 9.874 -39.260 1.00 88.75 98 LYS A CA 1
ATOM 808 C C . LYS A 1 98 ? 11.580 10.646 -39.378 1.00 88.75 98 LYS A C 1
ATOM 810 O O . LYS A 1 98 ? 10.591 10.165 -39.929 1.00 88.75 98 LYS A O 1
ATOM 815 N N . ARG A 1 99 ? 11.574 11.866 -38.840 1.00 87.62 99 ARG A N 1
ATOM 816 C CA . ARG A 1 99 ? 10.441 12.787 -38.953 1.00 87.62 99 ARG A CA 1
ATOM 817 C C . ARG A 1 99 ? 10.553 13.546 -40.274 1.00 87.62 99 ARG A C 1
ATOM 819 O O . ARG A 1 99 ? 11.544 14.233 -40.494 1.00 87.62 99 ARG A O 1
ATOM 826 N N . VAL A 1 100 ? 9.546 13.412 -41.127 1.00 88.81 100 VAL A N 1
ATOM 827 C CA . VAL A 1 100 ? 9.474 14.017 -42.460 1.00 88.81 100 VAL A CA 1
ATOM 828 C C . VAL A 1 100 ? 8.271 14.946 -42.573 1.00 88.81 100 VAL A C 1
ATOM 830 O O . VAL A 1 100 ? 7.249 14.744 -41.909 1.00 88.81 100 VAL A O 1
ATOM 833 N N . GLN A 1 101 ? 8.396 15.969 -43.414 1.00 87.19 101 GLN A N 1
ATOM 834 C CA . GLN A 1 101 ? 7.303 16.876 -43.736 1.00 87.19 101 GLN A CA 1
ATOM 835 C C . GLN A 1 101 ? 6.460 16.275 -44.865 1.00 87.19 101 GLN A C 1
ATOM 837 O O . GLN A 1 101 ? 6.972 15.987 -45.942 1.00 87.19 101 GLN A O 1
ATOM 842 N N . GLU A 1 102 ? 5.170 16.067 -44.610 1.00 81.44 102 GLU A N 1
ATOM 843 C CA . GLU A 1 102 ? 4.204 15.582 -45.595 1.00 81.44 102 GLU A CA 1
ATOM 844 C C . GLU A 1 102 ? 3.051 16.593 -45.670 1.00 81.44 102 GLU A C 1
ATOM 846 O O . GLU A 1 102 ? 2.184 16.654 -44.792 1.00 81.44 102 GLU A O 1
ATOM 851 N N . GLY A 1 103 ? 3.093 17.459 -46.688 1.00 82.81 103 GLY A N 1
ATOM 852 C CA . GLY A 1 103 ? 2.220 18.632 -46.776 1.00 82.81 103 GLY A CA 1
ATOM 853 C C . GLY A 1 103 ? 2.445 19.594 -45.602 1.00 82.81 103 GLY A C 1
ATOM 854 O O . GLY A 1 103 ? 3.577 19.984 -45.316 1.00 82.81 103 GLY A O 1
ATOM 855 N N . ASN A 1 104 ? 1.368 19.932 -44.881 1.00 84.56 104 ASN A N 1
ATOM 856 C CA . ASN A 1 104 ? 1.403 20.832 -43.715 1.00 84.56 104 ASN A CA 1
ATOM 857 C C . ASN A 1 104 ? 1.621 20.109 -42.370 1.00 84.56 104 ASN A C 1
ATOM 859 O O . ASN A 1 104 ? 1.501 20.731 -41.315 1.00 84.56 104 ASN A O 1
ATOM 863 N N . LYS A 1 105 ? 1.880 18.792 -42.358 1.00 76.62 105 LYS A N 1
ATOM 864 C CA . LYS A 1 105 ? 2.023 18.011 -41.117 1.00 76.62 105 LYS A CA 1
ATOM 865 C C . LYS A 1 105 ? 3.345 17.246 -41.091 1.00 76.62 105 LYS A C 1
ATOM 867 O O . LYS A 1 105 ? 3.766 16.653 -42.077 1.00 76.62 105 LYS A O 1
ATOM 872 N N . MET A 1 106 ? 3.981 17.216 -39.922 1.00 83.44 106 MET A N 1
ATOM 873 C CA . MET A 1 106 ? 5.190 16.425 -39.685 1.00 83.44 106 MET A CA 1
ATOM 874 C C . MET A 1 106 ? 4.815 15.011 -39.238 1.00 83.44 106 MET A C 1
ATOM 876 O O . MET A 1 106 ? 4.127 14.854 -38.227 1.00 83.44 106 MET A O 1
ATOM 880 N N . ARG A 1 107 ? 5.295 13.985 -39.941 1.00 83.25 107 ARG A N 1
ATOM 881 C CA . ARG A 1 107 ? 5.014 12.569 -39.652 1.00 83.25 107 ARG A CA 1
ATOM 882 C C . ARG A 1 107 ? 6.301 11.764 -39.551 1.00 83.25 107 ARG A C 1
ATOM 884 O O . ARG A 1 107 ? 7.283 12.075 -40.209 1.00 83.25 107 ARG A O 1
ATOM 891 N N . TYR A 1 108 ? 6.306 10.728 -38.721 1.00 82.50 108 TYR A N 1
ATOM 892 C CA . TYR A 1 108 ? 7.416 9.779 -38.681 1.00 82.50 108 TYR A CA 1
ATOM 893 C C . TYR A 1 108 ? 7.235 8.722 -39.768 1.00 82.50 108 TYR A C 1
ATOM 895 O O . TYR A 1 108 ? 6.154 8.144 -39.880 1.00 82.50 108 TYR A O 1
ATOM 903 N N . LYS A 1 109 ? 8.284 8.468 -40.550 1.00 85.50 109 LYS A N 1
ATOM 904 C CA . LYS A 1 109 ? 8.306 7.430 -41.585 1.00 85.50 109 LYS A CA 1
ATOM 905 C C . LYS A 1 109 ? 9.639 6.692 -41.573 1.00 85.50 109 LYS A C 1
ATOM 907 O O . LYS A 1 109 ? 10.659 7.242 -41.155 1.00 85.50 109 LYS A O 1
ATOM 912 N N . GLU A 1 110 ? 9.611 5.439 -42.013 1.00 88.50 110 GLU A N 1
ATOM 913 C CA . GLU A 1 110 ? 10.823 4.698 -42.350 1.00 88.50 110 GLU A CA 1
ATOM 914 C C . GLU A 1 110 ? 11.280 5.129 -43.744 1.00 88.50 110 GLU A C 1
ATOM 916 O O . GLU A 1 110 ? 10.499 5.117 -44.694 1.00 88.50 110 GLU A O 1
ATOM 921 N N . LEU A 1 111 ? 12.530 5.564 -43.843 1.00 90.31 111 LEU A N 1
ATOM 922 C CA . LEU A 1 111 ? 13.179 5.946 -45.088 1.00 90.31 111 LEU A CA 1
ATOM 923 C C . LEU A 1 111 ? 14.252 4.915 -45.407 1.00 90.31 111 LEU A C 1
ATOM 925 O O . LEU A 1 111 ? 15.080 4.613 -44.544 1.00 90.31 111 LEU A O 1
ATOM 929 N N . GLU A 1 112 ? 14.226 4.394 -46.629 1.00 92.81 112 GLU A N 1
ATOM 930 C CA . GLU A 1 112 ? 15.305 3.567 -47.159 1.00 92.81 112 GLU A CA 1
ATOM 931 C C . GLU A 1 112 ? 16.500 4.466 -47.498 1.00 92.81 112 GLU A C 1
ATOM 933 O O . GLU A 1 112 ? 16.366 5.470 -48.197 1.00 92.81 112 GLU A O 1
ATOM 938 N N . GLU A 1 113 ? 17.670 4.109 -46.983 1.00 91.75 113 GLU A N 1
ATOM 939 C CA . GLU A 1 113 ? 18.954 4.697 -47.340 1.00 91.75 113 GLU A CA 1
ATOM 940 C C . GLU A 1 113 ? 19.837 3.589 -47.922 1.00 91.75 113 GLU A C 1
ATOM 942 O O . GLU A 1 113 ? 19.869 2.466 -47.414 1.00 91.75 113 GLU A O 1
ATOM 947 N N . ASN A 1 114 ? 20.568 3.913 -48.986 1.00 93.81 114 ASN A N 1
ATOM 948 C CA . ASN A 1 114 ? 21.614 3.064 -49.538 1.00 93.81 114 ASN A CA 1
ATOM 949 C C . ASN A 1 114 ? 22.934 3.826 -49.471 1.00 93.81 114 ASN A C 1
ATOM 951 O O . ASN A 1 114 ? 22.979 4.997 -49.848 1.00 93.81 114 ASN A O 1
ATOM 955 N N . MET A 1 115 ? 23.991 3.185 -48.985 1.00 94.00 115 MET A N 1
ATOM 956 C CA . MET A 1 115 ? 25.311 3.807 -48.907 1.00 94.00 115 MET A CA 1
ATOM 957 C C . MET A 1 115 ? 26.424 2.785 -49.120 1.00 94.00 115 MET A C 1
ATOM 959 O O . MET A 1 115 ? 26.216 1.595 -48.882 1.00 94.00 115 MET A O 1
ATOM 963 N N . GLU A 1 116 ? 27.593 3.252 -49.555 1.00 94.81 116 GLU A N 1
ATOM 964 C CA . GLU A 1 116 ? 28.786 2.412 -49.714 1.00 94.81 116 GLU A CA 1
ATOM 965 C C . GLU A 1 116 ? 29.171 1.737 -48.392 1.00 94.81 116 GLU A C 1
ATOM 967 O O . GLU A 1 116 ? 28.968 2.303 -47.309 1.00 94.81 116 GLU A O 1
ATOM 972 N N . LYS A 1 117 ? 29.705 0.514 -48.479 1.00 92.75 117 LYS A N 1
ATOM 973 C CA . LYS A 1 117 ? 29.991 -0.335 -47.314 1.00 92.75 117 LYS A CA 1
ATOM 974 C C . LYS A 1 117 ? 30.901 0.365 -46.302 1.00 92.75 117 LYS A C 1
ATOM 976 O O . LYS A 1 117 ? 30.595 0.360 -45.113 1.00 92.75 117 LYS A O 1
ATOM 981 N N . GLU A 1 118 ? 31.969 1.007 -46.761 1.00 92.25 118 GLU A N 1
ATOM 982 C CA . GLU A 1 118 ? 32.941 1.701 -45.912 1.00 92.25 118 GLU A CA 1
ATOM 983 C C . GLU A 1 118 ? 32.274 2.858 -45.149 1.00 92.25 118 GLU A C 1
ATOM 985 O O . GLU A 1 118 ? 32.384 2.962 -43.928 1.00 92.25 118 GLU A O 1
ATOM 990 N N . ALA A 1 119 ? 31.461 3.662 -45.841 1.00 92.94 119 ALA A N 1
ATOM 991 C CA . ALA A 1 119 ? 30.711 4.754 -45.222 1.00 92.94 119 ALA A CA 1
ATOM 992 C C . ALA A 1 119 ? 29.640 4.251 -44.233 1.00 92.94 119 ALA A C 1
ATOM 994 O O . ALA A 1 119 ? 29.337 4.923 -43.239 1.00 92.94 119 ALA A O 1
ATOM 995 N N . PHE A 1 120 ? 29.053 3.076 -44.492 1.00 94.44 120 PHE A N 1
ATOM 996 C CA . PHE A 1 120 ? 28.135 2.428 -43.559 1.00 94.44 120 PHE A CA 1
ATOM 997 C C . PHE A 1 120 ? 28.852 1.984 -42.285 1.00 94.44 120 PHE A C 1
ATOM 999 O O . PHE A 1 120 ? 28.319 2.212 -41.202 1.00 94.44 120 PHE A O 1
ATOM 1006 N N . ILE A 1 121 ? 30.041 1.384 -42.395 1.00 93.31 121 ILE A N 1
ATOM 1007 C CA . ILE A 1 121 ? 30.843 0.922 -41.251 1.00 93.31 121 ILE A CA 1
ATOM 1008 C C . ILE A 1 121 ? 31.153 2.098 -40.315 1.00 93.31 121 ILE A C 1
ATOM 1010 O O . ILE A 1 121 ? 30.831 2.024 -39.128 1.00 93.31 121 ILE A O 1
ATOM 1014 N N . ASP A 1 122 ? 31.636 3.222 -40.849 1.00 93.75 122 ASP A N 1
ATOM 1015 C CA . ASP A 1 122 ? 31.935 4.431 -40.064 1.00 93.75 122 ASP A CA 1
ATOM 1016 C C . ASP A 1 122 ? 30.693 5.039 -39.396 1.00 93.75 122 ASP A C 1
ATOM 1018 O O . ASP A 1 122 ? 30.737 5.593 -38.291 1.00 93.75 122 ASP A O 1
ATOM 1022 N N . LYS A 1 123 ? 29.546 4.993 -40.082 1.00 93.62 123 LYS A N 1
ATOM 1023 C CA . LYS A 1 123 ? 28.269 5.451 -39.521 1.00 93.62 123 LYS A CA 1
ATOM 1024 C C . LYS A 1 123 ? 27.787 4.508 -38.423 1.00 93.62 123 LYS A C 1
ATOM 1026 O O . LYS A 1 123 ? 27.352 4.974 -37.373 1.00 93.62 123 LYS A O 1
ATOM 1031 N N . PHE A 1 124 ? 27.865 3.204 -38.661 1.00 93.62 124 PHE A N 1
ATOM 1032 C CA . PHE A 1 124 ? 27.418 2.182 -37.730 1.00 93.62 124 PHE A CA 1
ATOM 1033 C C . PHE A 1 124 ? 28.260 2.188 -36.456 1.00 93.62 124 PHE A C 1
ATOM 1035 O O . PHE A 1 124 ? 27.677 2.154 -35.379 1.00 93.62 124 PHE A O 1
ATOM 1042 N N . ASP A 1 125 ? 29.587 2.316 -36.550 1.00 94.25 125 ASP A N 1
ATOM 1043 C CA . ASP A 1 125 ? 30.461 2.384 -35.373 1.00 94.25 125 ASP A CA 1
ATOM 1044 C C . ASP A 1 125 ? 30.141 3.593 -34.482 1.00 94.25 125 ASP A C 1
ATOM 1046 O O . ASP A 1 125 ? 29.914 3.447 -33.277 1.00 94.25 125 ASP A O 1
ATOM 1050 N N . ARG A 1 126 ? 30.024 4.786 -35.083 1.00 93.81 126 ARG A N 1
ATOM 1051 C CA . ARG A 1 126 ? 29.642 6.010 -34.357 1.00 93.81 126 ARG A CA 1
ATOM 1052 C C . ARG A 1 126 ? 28.281 5.871 -33.685 1.00 93.81 126 ARG A C 1
ATOM 1054 O O . ARG A 1 126 ? 28.157 6.105 -32.485 1.00 93.81 126 ARG A O 1
ATOM 1061 N N . GLU A 1 127 ? 27.268 5.443 -34.435 1.00 93.06 127 GLU A N 1
ATOM 1062 C CA . GLU A 1 127 ? 25.921 5.276 -33.888 1.00 93.06 127 GLU A CA 1
ATOM 1063 C C . GLU A 1 127 ? 25.852 4.168 -32.825 1.00 93.06 127 GLU A C 1
ATOM 1065 O O . GLU A 1 127 ? 25.059 4.272 -31.889 1.00 93.06 127 GLU A O 1
ATOM 1070 N N . LEU A 1 128 ? 26.667 3.116 -32.935 1.00 92.31 128 LEU A N 1
ATOM 1071 C CA . LEU A 1 128 ? 26.728 2.032 -31.958 1.00 92.31 128 LEU A CA 1
ATOM 1072 C C . LEU A 1 128 ? 27.380 2.491 -30.648 1.00 92.31 128 LEU A C 1
ATOM 1074 O O . LEU A 1 128 ? 26.887 2.138 -29.574 1.00 92.31 128 LEU A O 1
ATOM 1078 N N . ASN A 1 129 ? 28.417 3.330 -30.714 1.00 91.69 129 ASN A N 1
ATOM 1079 C CA . ASN A 1 129 ? 29.008 3.975 -29.537 1.00 91.69 129 ASN A CA 1
ATOM 1080 C C . ASN A 1 129 ? 27.997 4.890 -28.828 1.00 91.69 129 ASN A C 1
ATOM 1082 O O . ASN A 1 129 ? 27.731 4.706 -27.635 1.00 91.69 129 ASN A O 1
ATOM 1086 N N . ASP A 1 130 ? 27.330 5.775 -29.572 1.00 91.31 130 ASP A N 1
ATOM 1087 C CA . ASP A 1 130 ? 26.262 6.633 -29.038 1.00 91.31 130 ASP A CA 1
ATOM 1088 C C . ASP A 1 130 ? 25.110 5.815 -28.433 1.00 91.31 130 ASP A C 1
ATOM 1090 O O . ASP A 1 130 ? 24.487 6.198 -27.431 1.00 91.31 130 ASP A O 1
ATOM 1094 N N . PHE A 1 131 ? 24.800 4.671 -29.049 1.00 91.69 131 PHE A N 1
ATOM 1095 C CA . PHE A 1 131 ? 23.759 3.769 -28.587 1.00 91.69 131 PHE A CA 1
ATOM 1096 C C . PHE A 1 131 ? 24.135 3.075 -27.272 1.00 91.69 131 PHE A C 1
ATOM 1098 O O . PHE A 1 131 ? 23.285 2.970 -26.386 1.00 91.69 131 PHE A O 1
ATOM 1105 N N . ARG A 1 132 ? 25.398 2.664 -27.086 1.00 90.81 132 ARG A N 1
ATOM 1106 C CA . ARG A 1 132 ? 25.885 2.090 -25.816 1.00 90.81 132 ARG A CA 1
ATOM 1107 C C . ARG A 1 132 ? 25.716 3.068 -24.655 1.00 90.81 132 ARG A C 1
ATOM 1109 O O . ARG A 1 132 ? 25.226 2.682 -23.592 1.00 90.81 132 ARG A O 1
ATOM 1116 N N . GLU A 1 133 ? 26.073 4.335 -24.846 1.00 90.31 133 GLU A N 1
ATOM 1117 C CA . GLU A 1 133 ? 25.878 5.372 -23.825 1.00 90.31 133 GLU A CA 1
ATOM 1118 C C . GLU A 1 133 ? 24.400 5.645 -23.546 1.00 90.31 133 GLU A C 1
ATOM 1120 O O . GLU A 1 133 ? 23.980 5.796 -22.395 1.00 90.31 133 GLU A O 1
ATOM 1125 N N . HIS A 1 134 ? 23.585 5.701 -24.600 1.00 89.38 134 HIS A N 1
ATOM 1126 C CA . HIS A 1 134 ? 22.138 5.846 -24.484 1.00 89.38 134 HIS A CA 1
ATOM 1127 C C . HIS A 1 134 ? 21.514 4.695 -23.682 1.00 89.38 134 HIS A C 1
ATOM 1129 O O . HIS A 1 134 ? 20.774 4.947 -22.733 1.00 89.38 134 HIS A O 1
ATOM 1135 N N . ALA A 1 135 ? 21.858 3.443 -23.987 1.00 87.75 135 ALA A N 1
ATOM 1136 C CA . ALA A 1 135 ? 21.338 2.273 -23.285 1.00 87.75 135 ALA A CA 1
ATOM 1137 C C . ALA A 1 135 ? 21.726 2.265 -21.794 1.00 87.75 135 ALA A C 1
ATOM 1139 O O . ALA A 1 135 ? 20.888 1.952 -20.939 1.00 87.75 135 ALA A O 1
ATOM 1140 N N . LYS A 1 136 ? 22.960 2.679 -21.460 1.00 86.94 136 LYS A N 1
ATOM 1141 C CA . LYS A 1 136 ? 23.403 2.880 -20.067 1.00 86.94 136 LYS A CA 1
ATOM 1142 C C . LYS A 1 136 ? 22.559 3.941 -19.356 1.00 86.94 136 LYS A C 1
ATOM 1144 O O . LYS A 1 136 ? 22.041 3.675 -18.274 1.00 86.94 136 LYS A O 1
ATOM 1149 N N . ARG A 1 137 ? 22.361 5.112 -19.974 1.00 84.94 137 ARG A N 1
ATOM 1150 C CA . ARG A 1 137 ? 21.545 6.201 -19.404 1.00 84.94 137 ARG A CA 1
ATOM 1151 C C . ARG A 1 137 ? 20.100 5.784 -19.167 1.00 84.94 137 ARG A C 1
ATOM 1153 O O . ARG A 1 137 ? 19.586 5.999 -18.075 1.00 84.94 137 ARG A O 1
ATOM 1160 N N . VAL A 1 138 ? 19.474 5.146 -20.155 1.00 81.44 138 VAL A N 1
ATOM 1161 C CA . VAL A 1 138 ? 18.105 4.629 -20.041 1.00 81.44 138 VAL A CA 1
ATOM 1162 C C . VAL A 1 138 ? 18.009 3.625 -18.894 1.00 81.44 138 VAL A C 1
ATOM 1164 O O . VAL A 1 138 ? 17.127 3.741 -18.046 1.00 81.44 138 VAL A O 1
ATOM 1167 N N . THR A 1 139 ? 18.939 2.669 -18.821 1.00 79.12 139 THR A N 1
ATOM 1168 C CA . THR A 1 139 ? 18.967 1.667 -17.745 1.00 79.12 139 THR A CA 1
ATOM 1169 C C . THR A 1 139 ? 19.084 2.323 -16.371 1.00 79.12 139 THR A C 1
ATOM 1171 O O . THR A 1 139 ? 18.318 1.987 -15.468 1.00 79.12 139 THR A O 1
ATOM 1174 N N . ASN A 1 140 ? 19.991 3.290 -16.220 1.00 79.12 140 ASN A N 1
ATOM 1175 C CA . ASN A 1 140 ? 20.164 4.026 -14.971 1.00 79.12 140 ASN A CA 1
ATOM 1176 C C . ASN A 1 140 ? 18.900 4.805 -14.604 1.00 79.12 140 ASN A C 1
ATOM 1178 O O . ASN A 1 140 ? 18.412 4.661 -13.491 1.00 79.12 140 ASN A O 1
ATOM 1182 N N . GLN A 1 141 ? 18.302 5.539 -15.543 1.00 76.44 141 GLN A N 1
ATOM 1183 C CA . GLN A 1 141 ? 17.066 6.287 -15.308 1.00 76.44 141 GLN A CA 1
ATOM 1184 C C . GLN A 1 141 ? 15.919 5.383 -14.825 1.00 76.44 141 GLN A C 1
ATOM 1186 O O . GLN A 1 141 ? 15.236 5.714 -13.857 1.00 76.44 141 GLN A O 1
ATOM 1191 N N . TYR A 1 142 ? 15.724 4.219 -15.454 1.00 70.31 142 TYR A N 1
ATOM 1192 C CA . TYR A 1 142 ? 14.718 3.251 -15.005 1.00 70.31 142 TYR A CA 1
ATOM 1193 C C . TYR A 1 142 ? 15.030 2.675 -13.621 1.00 70.31 142 TYR A C 1
ATOM 1195 O O . TYR A 1 142 ? 14.108 2.444 -12.835 1.00 70.31 142 TYR A O 1
ATOM 1203 N N . ASN A 1 143 ? 16.305 2.427 -13.317 1.00 67.25 143 ASN A N 1
ATOM 1204 C CA . ASN A 1 143 ? 16.719 1.955 -12.000 1.00 67.25 143 ASN A CA 1
ATOM 1205 C C . ASN A 1 143 ? 16.476 3.017 -10.924 1.00 67.25 143 ASN A C 1
ATOM 1207 O O . ASN A 1 143 ? 15.923 2.677 -9.884 1.00 67.25 143 ASN A O 1
ATOM 1211 N N . GLU A 1 144 ? 16.792 4.285 -11.185 1.00 66.88 144 GLU A N 1
ATOM 1212 C CA . GLU A 1 144 ? 16.529 5.393 -10.260 1.00 66.88 144 GLU A CA 1
ATOM 1213 C C . GLU A 1 144 ? 15.028 5.584 -10.006 1.00 66.88 144 GLU A C 1
ATOM 1215 O O . GLU A 1 144 ? 14.604 5.657 -8.856 1.00 66.88 144 GLU A O 1
ATOM 1220 N N . MET A 1 145 ? 14.187 5.541 -11.048 1.00 63.00 145 MET A N 1
ATOM 1221 C CA . MET A 1 145 ? 12.724 5.579 -10.883 1.00 63.00 145 MET A CA 1
ATOM 1222 C C . MET A 1 145 ? 12.203 4.416 -10.032 1.00 63.00 145 MET A C 1
ATOM 1224 O O . MET A 1 145 ? 11.321 4.595 -9.194 1.00 63.00 145 MET A O 1
ATOM 1228 N N . ARG A 1 146 ? 12.751 3.211 -10.228 1.00 56.66 146 ARG A N 1
ATOM 1229 C CA . ARG A 1 146 ? 12.394 2.040 -9.416 1.00 56.66 146 ARG A CA 1
ATOM 1230 C C . ARG A 1 146 ? 12.859 2.176 -7.976 1.00 56.66 146 ARG A C 1
ATOM 1232 O O . ARG A 1 146 ? 12.106 1.802 -7.088 1.00 56.66 146 ARG A O 1
ATOM 1239 N N . ARG A 1 147 ? 14.068 2.688 -7.746 1.00 56.59 147 ARG A N 1
ATOM 1240 C CA . ARG A 1 147 ? 14.589 2.961 -6.401 1.00 56.59 147 ARG A CA 1
ATOM 1241 C C . ARG A 1 147 ? 13.699 3.968 -5.684 1.00 56.59 147 ARG A C 1
ATOM 1243 O O . ARG A 1 147 ? 13.294 3.698 -4.566 1.00 56.59 147 ARG A O 1
ATOM 1250 N N . ALA A 1 148 ? 13.309 5.054 -6.350 1.00 60.56 148 ALA A N 1
ATOM 1251 C CA . ALA A 1 148 ? 12.375 6.033 -5.796 1.00 60.56 148 ALA A CA 1
ATOM 1252 C C . ALA A 1 148 ? 11.005 5.417 -5.456 1.00 60.56 148 ALA A C 1
ATOM 1254 O O . ALA A 1 148 ? 10.454 5.704 -4.401 1.00 60.56 148 ALA A O 1
ATOM 1255 N N . TYR A 1 149 ? 10.477 4.531 -6.309 1.00 58.44 149 TYR A N 1
ATOM 1256 C CA . TYR A 1 149 ? 9.227 3.813 -6.036 1.00 58.44 149 TYR A CA 1
ATOM 1257 C C . TYR A 1 149 ? 9.340 2.845 -4.847 1.00 58.44 149 TYR A C 1
ATOM 1259 O O . TYR A 1 149 ? 8.439 2.786 -4.019 1.00 58.44 149 TYR A O 1
ATOM 1267 N N . TRP A 1 150 ? 10.439 2.090 -4.747 1.00 53.94 150 TRP A N 1
ATOM 1268 C CA . TRP A 1 150 ? 10.655 1.121 -3.664 1.00 53.94 150 TRP A CA 1
ATOM 1269 C C . TRP A 1 150 ? 11.076 1.755 -2.336 1.00 53.94 150 TRP A C 1
ATOM 1271 O O . TRP A 1 150 ? 10.850 1.153 -1.292 1.00 53.94 150 TRP A O 1
ATOM 1281 N N . ASN A 1 151 ? 11.644 2.961 -2.368 1.00 61.66 151 ASN A N 1
ATOM 1282 C CA . ASN A 1 151 ? 11.984 3.745 -1.181 1.00 61.66 151 ASN A CA 1
ATOM 1283 C C . ASN A 1 151 ? 10.827 4.646 -0.716 1.00 61.66 151 ASN A C 1
ATOM 1285 O O . ASN A 1 151 ? 11.017 5.446 0.198 1.00 61.66 151 ASN A O 1
ATOM 1289 N N . ALA A 1 152 ? 9.652 4.562 -1.349 1.00 65.69 152 ALA A N 1
ATOM 1290 C CA . ALA A 1 152 ? 8.490 5.325 -0.923 1.00 65.69 152 ALA A CA 1
ATOM 1291 C C . ALA A 1 152 ? 8.033 4.846 0.460 1.00 65.69 152 ALA A C 1
ATOM 1293 O O . ALA A 1 152 ? 7.764 3.657 0.664 1.00 65.69 152 ALA A O 1
ATOM 1294 N N . THR A 1 153 ? 7.923 5.776 1.408 1.00 73.25 153 THR A N 1
ATOM 1295 C CA . THR A 1 153 ? 7.291 5.483 2.690 1.00 73.25 153 THR A CA 1
ATOM 1296 C C . THR A 1 153 ? 5.827 5.140 2.446 1.00 73.25 153 THR A C 1
ATOM 1298 O O . THR A 1 153 ? 5.130 5.754 1.636 1.00 73.25 153 THR A O 1
ATOM 1301 N N . SER A 1 154 ? 5.375 4.078 3.102 1.00 84.06 154 SER A N 1
ATOM 1302 C CA . SER A 1 154 ? 3.993 3.621 3.025 1.00 84.06 154 SER A CA 1
ATOM 1303 C C . SER A 1 154 ? 3.304 3.915 4.344 1.00 84.06 154 SER A C 1
ATOM 1305 O O . SER A 1 154 ? 3.932 3.870 5.397 1.00 84.06 154 SER A O 1
ATOM 1307 N N . ILE A 1 155 ? 2.007 4.182 4.272 1.00 90.38 155 ILE A N 1
ATOM 1308 C CA . ILE A 1 155 ? 1.134 4.324 5.434 1.00 90.38 155 ILE A CA 1
ATOM 1309 C C . ILE A 1 155 ? -0.045 3.367 5.279 1.00 90.38 155 ILE A C 1
ATOM 1311 O O . ILE A 1 155 ? -0.496 3.080 4.164 1.00 90.38 155 ILE A O 1
ATOM 1315 N N . SER A 1 156 ? -0.576 2.901 6.400 1.00 92.44 156 SER A N 1
ATOM 1316 C CA . SER A 1 156 ? -1.776 2.075 6.446 1.00 92.44 156 SER A CA 1
ATOM 1317 C C . SER A 1 156 ? -3.028 2.934 6.518 1.00 92.44 156 SER A C 1
ATOM 1319 O O . SER A 1 156 ? -3.111 3.870 7.312 1.00 92.44 156 SER A O 1
ATOM 1321 N N . LEU A 1 157 ? -4.034 2.565 5.722 1.00 93.50 157 LEU A N 1
ATOM 1322 C CA . LEU A 1 157 ? -5.381 3.126 5.788 1.00 93.50 157 LEU A CA 1
ATOM 1323 C C . LEU A 1 157 ? -6.384 2.016 6.078 1.00 93.50 157 LEU A C 1
ATOM 1325 O O . LEU A 1 157 ? -6.421 1.017 5.359 1.00 93.50 157 LEU A O 1
ATOM 1329 N N . HIS A 1 158 ? -7.235 2.226 7.076 1.00 93.81 158 HIS A N 1
ATOM 1330 C CA . HIS A 1 158 ? -8.357 1.346 7.376 1.00 93.81 158 HIS A CA 1
ATOM 1331 C C . HIS A 1 158 ? -9.663 2.128 7.318 1.00 93.81 158 HIS A C 1
ATOM 1333 O O . HIS A 1 158 ? -9.832 3.131 8.009 1.00 93.81 158 HIS A O 1
ATOM 1339 N N . THR A 1 159 ? -10.588 1.689 6.475 1.00 93.44 159 THR A N 1
ATOM 1340 C CA . THR A 1 159 ? -11.821 2.417 6.165 1.00 93.44 159 THR A CA 1
ATOM 1341 C C . THR A 1 159 ? -13.016 1.752 6.814 1.00 93.44 159 THR A C 1
ATOM 1343 O O . THR A 1 159 ? -13.188 0.545 6.688 1.00 93.44 159 THR A O 1
ATOM 1346 N N . MET A 1 160 ? -13.859 2.547 7.462 1.00 93.62 160 MET A N 1
ATOM 1347 C CA . MET A 1 160 ? -15.062 2.085 8.146 1.00 93.62 160 MET A CA 1
ATOM 1348 C C . MET A 1 160 ? -16.226 3.010 7.803 1.00 93.62 160 MET A C 1
ATOM 1350 O O . MET A 1 160 ? -16.080 4.234 7.765 1.00 93.62 160 MET A O 1
ATOM 1354 N N . VAL A 1 161 ? -17.401 2.431 7.581 1.00 91.56 161 VAL A N 1
ATOM 1355 C CA . VAL A 1 161 ? -18.643 3.177 7.368 1.00 91.56 161 VAL A CA 1
ATOM 1356 C C . VAL A 1 161 ? -19.594 2.839 8.505 1.00 91.56 161 VAL A C 1
ATOM 1358 O O . VAL A 1 161 ? -19.924 1.679 8.727 1.00 91.56 161 VAL A O 1
ATOM 1361 N N . TYR A 1 162 ? -20.020 3.863 9.235 1.00 90.38 162 TYR A N 1
ATOM 1362 C CA . TYR A 1 162 ? -20.968 3.751 10.333 1.00 90.38 162 TYR A CA 1
ATOM 1363 C C . TYR A 1 162 ? -22.344 4.243 9.888 1.00 90.38 162 TYR A C 1
ATOM 1365 O O . TYR A 1 162 ? -22.461 5.284 9.238 1.00 90.38 162 TYR A O 1
ATOM 1373 N N . SER A 1 163 ? -23.386 3.522 10.293 1.00 88.44 163 SER A N 1
ATOM 1374 C CA . SER A 1 163 ? -24.773 3.964 10.172 1.00 88.44 163 SER A CA 1
ATOM 1375 C C . SER A 1 163 ? -25.520 3.693 11.475 1.00 88.44 163 SER A C 1
ATOM 1377 O O . SER A 1 163 ? -25.326 2.648 12.098 1.00 88.44 163 SER A O 1
ATOM 1379 N N . LYS A 1 164 ? -26.352 4.646 11.907 1.00 83.81 164 LYS A N 1
ATOM 1380 C CA . LYS A 1 164 ? -27.236 4.473 13.068 1.00 83.81 164 LYS A CA 1
ATOM 1381 C C . LYS A 1 164 ? -28.585 3.926 12.598 1.00 83.81 164 LYS A C 1
ATOM 1383 O O . LYS A 1 164 ? -29.200 4.513 11.712 1.00 83.81 164 LYS A O 1
ATOM 1388 N N . ALA A 1 165 ? -29.045 2.832 13.203 1.00 73.06 165 ALA A N 1
ATOM 1389 C CA . ALA A 1 165 ? -30.381 2.296 12.954 1.00 73.06 165 ALA A CA 1
ATOM 1390 C C . ALA A 1 165 ? -31.452 3.202 13.597 1.00 73.06 165 ALA A C 1
ATOM 1392 O O . ALA A 1 165 ? -31.364 3.510 14.786 1.00 73.06 165 ALA A O 1
ATOM 1393 N N . GLY A 1 166 ? -32.446 3.639 12.817 1.00 66.69 166 GLY A N 1
ATOM 1394 C CA . GLY A 1 166 ? -33.543 4.508 13.261 1.00 66.69 166 GLY A CA 1
ATOM 1395 C C . GLY A 1 166 ? -34.207 5.267 12.103 1.00 66.69 166 GLY A C 1
ATOM 1396 O O . GLY A 1 166 ? -33.800 5.110 10.953 1.00 66.69 166 GLY A O 1
ATOM 1397 N N . ASN A 1 167 ? -35.210 6.102 12.409 1.00 56.31 167 ASN A N 1
ATOM 1398 C CA . ASN A 1 167 ? -35.974 6.863 11.402 1.00 56.31 167 ASN A CA 1
ATOM 1399 C C . ASN A 1 167 ? -35.117 7.876 10.616 1.00 56.31 167 ASN A C 1
ATOM 1401 O O . ASN A 1 167 ? -35.390 8.110 9.445 1.00 56.31 167 ASN A O 1
ATOM 1405 N N . ASP A 1 168 ? -34.053 8.412 11.225 1.00 60.69 168 ASP A N 1
ATOM 1406 C CA . ASP A 1 168 ? -33.049 9.242 10.549 1.00 60.69 168 ASP A CA 1
ATOM 1407 C C . ASP A 1 168 ? -31.745 8.454 10.376 1.00 60.69 168 ASP A C 1
ATOM 1409 O O . ASP A 1 168 ? -30.913 8.366 11.287 1.00 60.69 168 ASP A O 1
ATOM 1413 N N . THR A 1 169 ? -31.542 7.879 9.188 1.00 66.12 169 THR A N 1
ATOM 1414 C CA . THR A 1 169 ? -30.306 7.150 8.868 1.00 66.12 169 THR A CA 1
ATOM 1415 C C . THR A 1 169 ? -29.150 8.136 8.681 1.00 66.12 169 THR A C 1
ATOM 1417 O O . THR A 1 169 ? -28.920 8.667 7.595 1.00 66.12 169 THR A O 1
ATOM 1420 N N . LYS A 1 170 ? -28.386 8.388 9.749 1.00 77.44 170 LYS A N 1
ATOM 1421 C CA . LYS A 1 170 ? -27.126 9.143 9.669 1.00 77.44 170 LYS A CA 1
ATOM 1422 C C . LYS A 1 170 ? -25.981 8.203 9.303 1.00 77.44 170 LYS A C 1
ATOM 1424 O O . LYS A 1 170 ? -25.672 7.283 10.060 1.00 77.44 170 LYS A O 1
ATOM 1429 N N . ILE A 1 171 ? -25.349 8.465 8.159 1.00 86.31 171 ILE A N 1
ATOM 1430 C CA . ILE A 1 171 ? -24.154 7.757 7.683 1.00 86.31 171 ILE A CA 1
ATOM 1431 C C . ILE A 1 171 ? -22.926 8.627 7.951 1.00 86.31 171 ILE A C 1
ATOM 1433 O O . ILE A 1 171 ? -22.893 9.794 7.561 1.00 86.31 171 ILE A O 1
ATOM 1437 N N . GLN A 1 172 ? -21.911 8.048 8.585 1.00 89.06 172 GLN A N 1
ATOM 1438 C CA . GLN A 1 172 ? -20.639 8.701 8.872 1.00 89.06 172 GLN A CA 1
ATOM 1439 C C . GLN A 1 172 ? -19.487 7.794 8.443 1.00 89.06 172 GLN A C 1
ATOM 1441 O O . GLN A 1 172 ? -19.431 6.624 8.819 1.00 89.06 172 GLN A O 1
ATOM 1446 N N . SER A 1 173 ? -18.542 8.349 7.691 1.00 92.75 173 SER A N 1
ATOM 1447 C CA . SER A 1 173 ? -17.339 7.630 7.279 1.00 92.75 173 SER A CA 1
ATOM 1448 C C . SER A 1 173 ? -16.197 7.908 8.247 1.00 92.75 173 SER A C 1
ATOM 1450 O O . SER A 1 173 ? -16.008 9.053 8.672 1.00 92.75 173 SER A O 1
ATOM 1452 N N . TYR A 1 174 ? -15.428 6.871 8.555 1.00 93.50 174 TYR A N 1
ATOM 1453 C CA . TYR A 1 174 ? -14.243 6.923 9.398 1.00 93.50 174 TYR A CA 1
ATOM 1454 C C . TYR A 1 174 ? -13.053 6.301 8.673 1.00 93.50 174 TYR A C 1
ATOM 1456 O O . TYR A 1 174 ? -13.180 5.269 8.013 1.00 93.50 174 TYR A O 1
ATOM 1464 N N . VAL A 1 175 ? -11.885 6.918 8.807 1.00 95.06 175 VAL A N 1
ATOM 1465 C CA . VAL A 1 175 ? -10.635 6.407 8.245 1.00 95.06 175 VAL A CA 1
ATOM 1466 C C . VAL A 1 175 ? -9.567 6.445 9.322 1.00 95.06 175 VAL A C 1
ATOM 1468 O O . VAL A 1 175 ? -9.235 7.511 9.839 1.00 95.06 175 VAL A O 1
ATOM 1471 N N . SER A 1 176 ? -9.031 5.276 9.654 1.00 95.50 176 SER A N 1
ATOM 1472 C CA . SER A 1 176 ? -7.855 5.182 10.503 1.00 95.50 176 SER A CA 1
ATOM 1473 C C . SER A 1 176 ? -6.587 5.235 9.662 1.00 95.50 176 SER A C 1
ATOM 1475 O O . SER A 1 176 ? -6.531 4.614 8.598 1.00 95.50 176 SER A O 1
ATOM 1477 N N . VAL A 1 177 ? -5.594 5.982 10.138 1.00 95.56 177 VAL A N 1
ATOM 1478 C CA . VAL A 1 177 ? -4.311 6.196 9.461 1.00 95.56 177 VAL A CA 1
ATOM 1479 C C . VAL A 1 177 ? -3.174 5.862 10.422 1.00 95.56 177 VAL A C 1
ATOM 1481 O O . VAL A 1 177 ? -3.199 6.297 11.570 1.00 95.56 177 VAL A O 1
ATOM 1484 N N . SER A 1 178 ? -2.174 5.101 9.987 1.00 95.94 178 SER A N 1
ATOM 1485 C CA . SER A 1 178 ? -1.018 4.787 10.835 1.00 95.94 178 SER A CA 1
ATOM 1486 C C . SER A 1 178 ? 0.223 4.458 10.014 1.00 95.94 178 SER A C 1
ATOM 1488 O O . SER A 1 178 ? 0.115 3.971 8.890 1.00 95.94 178 SER A O 1
ATOM 1490 N N . ASP A 1 179 ? 1.398 4.704 10.589 1.00 94.06 179 ASP A N 1
ATOM 1491 C CA . ASP A 1 179 ? 2.682 4.250 10.046 1.00 94.06 179 ASP A CA 1
ATOM 1492 C C . ASP A 1 179 ? 2.899 2.741 10.286 1.00 94.06 179 ASP A C 1
ATOM 1494 O O . ASP A 1 179 ? 3.775 2.121 9.686 1.00 94.06 179 ASP A O 1
ATOM 1498 N N . VAL A 1 180 ? 2.062 2.109 11.121 1.00 93.25 180 VAL A N 1
ATOM 1499 C CA . VAL A 1 180 ? 2.079 0.660 11.346 1.00 93.25 180 VAL A CA 1
ATOM 1500 C C . VAL A 1 180 ? 1.520 -0.071 10.121 1.00 93.25 180 VAL A C 1
ATOM 1502 O O . VAL A 1 180 ? 0.324 -0.018 9.835 1.00 93.25 180 VAL A O 1
ATOM 1505 N N . LEU A 1 181 ? 2.375 -0.817 9.416 1.00 90.69 181 LEU A N 1
ATOM 1506 C CA . LEU A 1 181 ? 2.034 -1.533 8.170 1.00 90.69 181 LEU A CA 1
ATOM 1507 C C . LEU A 1 181 ? 1.368 -2.906 8.377 1.00 90.69 181 LEU A C 1
ATOM 1509 O O . LEU A 1 181 ? 1.045 -3.610 7.420 1.00 90.69 181 LEU A O 1
ATOM 1513 N N . SER A 1 182 ? 1.171 -3.312 9.630 1.00 88.25 182 SER A N 1
ATOM 1514 C CA . SER A 1 182 ? 0.565 -4.597 9.974 1.00 88.25 182 SER A CA 1
ATOM 1515 C C . SER A 1 182 ? -0.924 -4.633 9.619 1.00 88.25 182 SER A C 1
ATOM 1517 O O . SER A 1 182 ? -1.730 -3.904 10.189 1.00 88.25 182 SER A O 1
ATOM 1519 N N . HIS A 1 183 ? -1.314 -5.555 8.737 1.00 85.75 183 HIS A N 1
ATOM 1520 C CA . HIS A 1 183 ? -2.713 -5.824 8.377 1.00 85.75 183 HIS A CA 1
ATOM 1521 C C . HIS A 1 183 ? -3.224 -7.111 9.040 1.00 85.75 183 HIS A C 1
ATOM 1523 O O . HIS A 1 183 ? -3.513 -8.109 8.372 1.00 85.75 183 HIS A O 1
ATOM 1529 N N . ASN A 1 184 ? -3.288 -7.107 10.372 1.00 91.62 184 ASN A N 1
ATOM 1530 C CA . ASN A 1 184 ? -3.686 -8.258 11.184 1.00 91.62 184 ASN A CA 1
ATOM 1531 C C . ASN A 1 184 ? -4.784 -7.902 12.205 1.00 91.62 184 ASN A C 1
ATOM 1533 O O . ASN A 1 184 ? -5.183 -6.746 12.344 1.00 91.62 184 ASN A O 1
ATOM 1537 N N . SER A 1 185 ? -5.253 -8.903 12.950 1.00 91.06 185 SER A N 1
ATOM 1538 C CA . SER A 1 185 ? -6.266 -8.739 13.997 1.00 91.06 185 SER A CA 1
ATOM 1539 C C . SER A 1 185 ? -5.874 -7.738 15.087 1.00 91.06 185 SER A C 1
ATOM 1541 O O . SER A 1 185 ? -6.750 -7.100 15.660 1.00 91.06 185 SER A O 1
ATOM 1543 N N . THR A 1 186 ? -4.578 -7.589 15.385 1.00 93.69 186 THR A N 1
ATOM 1544 C CA . THR A 1 186 ? -4.093 -6.622 16.381 1.00 93.69 186 THR A CA 1
ATOM 1545 C C . THR A 1 186 ? -4.356 -5.199 15.917 1.00 93.69 186 THR A C 1
ATOM 1547 O O . THR A 1 186 ? -4.953 -4.429 16.661 1.00 93.69 186 THR A O 1
ATOM 1550 N N . ALA A 1 187 ? -4.010 -4.878 14.667 1.00 94.31 187 ALA A N 1
ATOM 1551 C CA . ALA A 1 187 ? -4.289 -3.566 14.092 1.00 94.31 187 ALA A CA 1
ATOM 1552 C C . ALA A 1 187 ? -5.796 -3.270 14.083 1.00 94.31 187 ALA A C 1
ATOM 1554 O O . ALA A 1 187 ? -6.216 -2.198 14.512 1.00 94.31 187 ALA A O 1
ATOM 1555 N N . VAL A 1 188 ? -6.621 -4.245 13.679 1.00 94.38 188 VAL A N 1
ATOM 1556 C CA . VAL A 1 188 ? -8.088 -4.111 13.722 1.00 94.38 188 VAL A CA 1
ATOM 1557 C C . VAL A 1 188 ? -8.572 -3.830 15.146 1.00 94.38 188 VAL A C 1
ATOM 1559 O O . VAL A 1 188 ? -9.334 -2.890 15.350 1.00 94.38 188 VAL A O 1
ATOM 1562 N N . TYR A 1 189 ? -8.107 -4.587 16.141 1.00 94.06 189 TYR A N 1
ATOM 1563 C CA . TYR A 1 189 ? -8.478 -4.377 17.542 1.00 94.06 189 TYR A CA 1
ATOM 1564 C C . TYR A 1 189 ? -8.093 -2.974 18.043 1.00 94.06 189 TYR A C 1
ATOM 1566 O O . TYR A 1 189 ? -8.933 -2.289 18.628 1.00 94.06 189 TYR A O 1
ATOM 1574 N N . THR A 1 190 ? -6.874 -2.500 17.753 1.00 95.44 190 THR A N 1
ATOM 1575 C CA . THR A 1 190 ? -6.421 -1.141 18.108 1.00 95.44 190 THR A CA 1
ATOM 1576 C C . THR A 1 190 ? -7.333 -0.067 17.514 1.00 95.44 190 THR A C 1
ATOM 1578 O O . THR A 1 190 ? -7.743 0.870 18.205 1.00 95.44 190 THR A O 1
ATOM 1581 N N . ILE A 1 191 ? -7.696 -0.222 16.240 1.00 95.94 191 ILE A N 1
ATOM 1582 C CA . ILE A 1 191 ? -8.570 0.708 15.521 1.00 95.94 191 ILE A CA 1
ATOM 1583 C C . ILE A 1 191 ? -9.980 0.696 16.118 1.00 95.94 191 ILE A C 1
ATOM 1585 O O . ILE A 1 191 ? -10.542 1.759 16.400 1.00 95.94 191 ILE A O 1
ATOM 1589 N N . LEU A 1 192 ? -10.549 -0.491 16.349 1.00 94.50 192 LEU A N 1
ATOM 1590 C CA . LEU A 1 192 ? -11.895 -0.639 16.898 1.00 94.50 192 LEU A CA 1
ATOM 1591 C C . LEU A 1 192 ? -11.998 -0.081 18.316 1.00 94.50 192 LEU A C 1
ATOM 1593 O O . LEU A 1 192 ? -12.970 0.608 18.610 1.00 94.50 192 LEU A O 1
ATOM 1597 N N . LYS A 1 193 ? -10.985 -0.280 19.167 1.00 93.25 193 LYS A N 1
ATOM 1598 C CA . LYS A 1 193 ? -10.945 0.289 20.522 1.00 93.25 193 LYS A CA 1
ATOM 1599 C C . LYS A 1 193 ? -11.110 1.812 20.507 1.00 93.25 193 LYS A C 1
ATOM 1601 O O . LYS A 1 193 ? -11.894 2.366 21.278 1.00 93.25 193 LYS A O 1
ATOM 1606 N N . LYS A 1 194 ? -10.419 2.497 19.590 1.00 94.19 194 LYS A N 1
ATOM 1607 C CA . LYS A 1 194 ? -10.565 3.948 19.400 1.00 94.19 194 LYS A CA 1
ATOM 1608 C C . LYS A 1 194 ? -11.928 4.317 18.831 1.00 94.19 194 LYS A C 1
ATOM 1610 O O . LYS A 1 194 ? -12.574 5.233 19.340 1.00 94.19 194 LYS A O 1
ATOM 1615 N N . LEU A 1 195 ? -12.379 3.603 17.800 1.00 94.25 195 LEU A N 1
ATOM 1616 C CA . LEU A 1 195 ? -13.659 3.878 17.155 1.00 94.25 195 LEU A CA 1
ATOM 1617 C C . LEU A 1 195 ? -14.827 3.747 18.139 1.00 94.25 195 LEU A C 1
ATOM 1619 O O . LEU A 1 195 ? -15.671 4.637 18.193 1.00 94.25 195 LEU A O 1
ATOM 1623 N N . VAL A 1 196 ? -14.873 2.676 18.933 1.00 93.12 196 VAL A N 1
ATOM 1624 C CA . VAL A 1 196 ? -15.948 2.438 19.907 1.00 93.12 196 VAL A CA 1
ATOM 1625 C C . VAL A 1 196 ? -16.010 3.574 20.925 1.00 93.12 196 VAL A C 1
ATOM 1627 O O . VAL A 1 196 ? -17.096 4.091 21.180 1.00 93.12 196 VAL A O 1
ATOM 1630 N N . ASN A 1 197 ? -14.866 4.050 21.426 1.00 91.06 197 ASN A N 1
ATOM 1631 C CA . ASN A 1 197 ? -14.825 5.209 22.321 1.00 91.06 197 ASN A CA 1
ATOM 1632 C C . ASN A 1 197 ? -15.401 6.474 21.663 1.00 91.06 197 ASN A C 1
ATOM 1634 O O . ASN A 1 197 ? -16.205 7.173 22.276 1.00 91.06 197 ASN A O 1
ATOM 1638 N N . VAL A 1 198 ? -15.062 6.740 20.397 1.00 90.69 198 VAL A N 1
ATOM 1639 C CA . VAL A 1 198 ? -15.627 7.872 19.639 1.00 90.69 198 VAL A CA 1
ATOM 1640 C C . VAL A 1 198 ? -17.141 7.726 19.452 1.00 90.69 198 VAL A C 1
ATOM 1642 O O . VAL A 1 198 ? -17.881 8.700 19.608 1.00 90.69 198 VAL A O 1
ATOM 1645 N N . LEU A 1 199 ? -17.621 6.521 19.130 1.00 89.94 199 LEU A N 1
ATOM 1646 C CA . LEU A 1 199 ? -19.045 6.251 18.925 1.00 89.94 199 LEU A CA 1
ATOM 1647 C C . LEU A 1 199 ? -19.851 6.397 20.218 1.00 89.94 199 LEU A C 1
ATOM 1649 O O . LEU A 1 199 ? -20.944 6.961 20.165 1.00 89.94 199 LEU A O 1
ATOM 1653 N N . LYS A 1 200 ? -19.298 5.955 21.354 1.00 88.50 200 LYS A N 1
ATOM 1654 C CA . LYS A 1 200 ? -19.896 6.107 22.689 1.00 88.50 200 LYS A CA 1
ATOM 1655 C C . LYS A 1 200 ? -20.061 7.567 23.080 1.00 88.50 200 LYS A C 1
ATOM 1657 O O . LYS A 1 200 ? -21.153 7.976 23.456 1.00 88.50 200 LYS A O 1
ATOM 1662 N N . THR A 1 201 ? -19.002 8.362 22.947 1.00 87.19 201 THR A N 1
ATOM 1663 C CA . THR A 1 201 ? -19.050 9.793 23.282 1.00 87.19 201 THR A CA 1
ATOM 1664 C C . THR A 1 201 ? -20.043 10.545 22.395 1.00 87.19 201 THR A C 1
ATOM 1666 O O . THR A 1 201 ? -20.719 11.457 22.857 1.00 87.19 201 THR A O 1
ATOM 1669 N N . GLY A 1 202 ? -20.166 10.152 21.122 1.00 83.19 202 GLY A N 1
ATOM 1670 C CA . GLY A 1 202 ? -21.107 10.770 20.185 1.00 83.19 202 GLY A CA 1
ATOM 1671 C C . GLY A 1 202 ? -22.558 10.283 20.292 1.00 83.19 202 GLY A C 1
ATOM 1672 O O . GLY A 1 202 ? -23.447 10.965 19.788 1.00 83.19 202 GLY A O 1
ATOM 1673 N N . ASN A 1 203 ? -22.812 9.118 20.898 1.00 83.25 203 ASN A N 1
ATOM 1674 C CA . ASN A 1 203 ? -24.140 8.502 21.003 1.00 83.25 203 ASN A CA 1
ATOM 1675 C C . ASN A 1 203 ? -24.324 7.872 22.397 1.00 83.25 203 ASN A C 1
ATOM 1677 O O . ASN A 1 203 ? -24.086 6.673 22.563 1.00 83.25 203 ASN A O 1
ATOM 1681 N N . PRO A 1 204 ? -24.776 8.649 23.397 1.00 80.62 204 PRO A N 1
ATOM 1682 C CA . PRO A 1 204 ? -24.995 8.143 24.754 1.00 80.62 204 PRO A CA 1
ATOM 1683 C C . PRO A 1 204 ? -26.047 7.024 24.835 1.00 80.62 204 PRO A C 1
ATOM 1685 O O . PRO A 1 204 ? -26.062 6.252 25.786 1.00 80.62 204 PRO A O 1
ATOM 1688 N N . ASP A 1 205 ? -26.924 6.926 23.833 1.00 83.94 205 ASP A N 1
ATOM 1689 C CA . ASP A 1 205 ? -28.004 5.944 23.714 1.00 83.94 205 ASP A CA 1
ATOM 1690 C C . ASP A 1 205 ? -27.595 4.648 22.985 1.00 83.94 205 ASP A C 1
ATOM 1692 O O . ASP A 1 205 ? -28.449 3.816 22.670 1.00 83.94 205 ASP A O 1
ATOM 1696 N N . LEU A 1 206 ? -26.306 4.465 22.679 1.00 85.69 206 LEU A N 1
ATOM 1697 C CA . LEU A 1 206 ? -25.812 3.310 21.932 1.00 85.69 206 LEU A CA 1
ATOM 1698 C C . LEU A 1 206 ? -25.977 2.007 22.733 1.00 85.69 206 LEU A C 1
ATOM 1700 O O . LEU A 1 206 ? -25.288 1.780 23.722 1.00 85.69 206 LEU A O 1
ATOM 1704 N N . ARG A 1 207 ? -26.879 1.129 22.272 1.00 87.75 207 ARG A N 1
ATOM 1705 C CA . ARG A 1 207 ? -27.216 -0.135 22.957 1.00 87.75 207 ARG A CA 1
ATOM 1706 C C . ARG A 1 207 ? -26.442 -1.350 22.469 1.00 87.75 207 ARG A C 1
ATOM 1708 O O . ARG A 1 207 ? -26.204 -2.262 23.244 1.00 87.75 207 ARG A O 1
ATOM 1715 N N . VAL A 1 208 ? -26.128 -1.413 21.180 1.00 89.25 208 VAL A N 1
ATOM 1716 C CA . VAL A 1 208 ? -25.483 -2.573 20.554 1.00 89.25 208 VAL A CA 1
ATOM 1717 C C . VAL A 1 208 ? -24.721 -2.122 19.317 1.00 89.25 208 VAL A C 1
ATOM 1719 O O . VAL A 1 208 ? -25.178 -1.229 18.600 1.00 89.25 208 VAL A O 1
ATOM 1722 N N . ILE A 1 209 ? -23.573 -2.744 19.056 1.00 91.38 209 ILE A N 1
ATOM 1723 C CA . ILE A 1 209 ? -22.809 -2.530 17.823 1.00 91.38 209 ILE A CA 1
ATOM 1724 C C . ILE A 1 209 ? -22.901 -3.776 16.945 1.00 91.38 209 ILE A C 1
ATOM 1726 O O . ILE A 1 209 ? -22.650 -4.894 17.393 1.00 91.38 209 ILE A O 1
ATOM 1730 N N . HIS A 1 210 ? -23.260 -3.569 15.680 1.00 91.25 210 HIS A N 1
ATOM 1731 C CA . HIS A 1 210 ? -23.268 -4.606 14.657 1.00 91.25 210 HIS A CA 1
ATOM 1732 C C . HIS A 1 210 ? -22.098 -4.369 13.704 1.00 91.25 210 HIS A C 1
ATOM 1734 O O . HIS A 1 210 ? -22.100 -3.408 12.938 1.00 91.25 210 HIS A O 1
ATOM 1740 N N . TYR A 1 211 ? -21.105 -5.248 13.760 1.00 92.56 211 TYR A N 1
ATOM 1741 C CA . TYR A 1 211 ? -19.995 -5.276 12.823 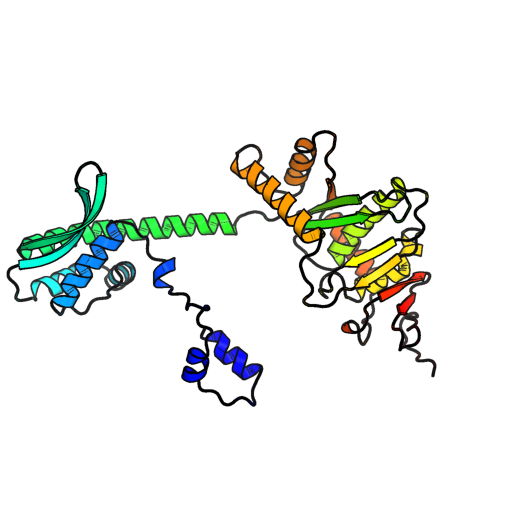1.00 92.56 211 TYR A CA 1
ATOM 1742 C C . TYR A 1 211 ? -20.366 -6.109 11.601 1.00 92.56 211 TYR A C 1
ATOM 1744 O O . TYR A 1 211 ? -20.931 -7.199 11.719 1.00 92.56 211 TYR A O 1
ATOM 1752 N N . LEU A 1 212 ? -20.020 -5.590 10.430 1.00 90.19 212 LEU A N 1
ATOM 1753 C CA . LEU A 1 212 ? -20.089 -6.291 9.160 1.00 90.19 212 LEU A CA 1
ATOM 1754 C C . LEU A 1 212 ? -18.737 -6.119 8.481 1.00 90.19 212 LEU A C 1
ATOM 1756 O O . LEU A 1 212 ? -18.267 -4.990 8.340 1.00 90.19 212 LEU A O 1
ATOM 1760 N N . SER A 1 213 ? -18.114 -7.224 8.095 1.00 89.38 213 SER A N 1
ATOM 1761 C CA . SER A 1 213 ? -16.843 -7.199 7.378 1.00 89.38 213 SER A CA 1
ATOM 1762 C C . SER A 1 213 ? -16.756 -8.339 6.375 1.00 89.38 213 SER A C 1
ATOM 1764 O O . SER A 1 213 ? -17.443 -9.364 6.499 1.00 89.38 213 SER A O 1
ATOM 1766 N N . ASP A 1 214 ? -15.826 -8.189 5.442 1.00 84.19 214 ASP A N 1
ATOM 1767 C CA . ASP A 1 214 ? -15.259 -9.307 4.710 1.00 84.19 214 ASP A CA 1
ATOM 1768 C C . ASP A 1 214 ? -14.565 -10.298 5.669 1.00 84.19 214 ASP A C 1
ATOM 1770 O O . ASP A 1 214 ? -14.460 -10.102 6.890 1.00 84.19 214 ASP A O 1
ATOM 1774 N N . SER A 1 215 ? -14.130 -11.431 5.115 1.00 77.56 215 SER A N 1
ATOM 1775 C CA . SER A 1 215 ? -13.659 -12.572 5.910 1.00 77.56 215 SER A CA 1
ATOM 1776 C C . SER A 1 215 ? -12.197 -13.001 5.737 1.00 77.56 215 SER A C 1
ATOM 1778 O O . SER A 1 215 ? -11.917 -14.196 5.892 1.00 77.56 215 SER A O 1
ATOM 1780 N N . PRO A 1 216 ? -11.222 -12.106 5.464 1.00 84.94 216 PRO A N 1
ATOM 1781 C CA . PRO A 1 216 ? -9.820 -12.472 5.556 1.00 84.94 216 PRO A CA 1
ATOM 1782 C C . PRO A 1 216 ? -9.502 -12.915 6.986 1.00 84.94 216 PRO A C 1
ATOM 1784 O O . PRO A 1 216 ? -9.727 -12.204 7.971 1.00 84.94 216 PRO A O 1
ATOM 1787 N N . THR A 1 217 ? -8.946 -14.117 7.095 1.00 85.19 217 THR A N 1
ATOM 1788 C CA . THR A 1 217 ? -8.619 -14.746 8.378 1.00 85.19 217 THR A CA 1
ATOM 1789 C C . THR A 1 217 ? -7.522 -14.006 9.131 1.00 85.19 217 THR A C 1
ATOM 1791 O O . THR A 1 217 ? -7.496 -14.039 10.356 1.00 85.19 217 THR A O 1
ATOM 1794 N N . SER A 1 218 ? -6.640 -13.281 8.442 1.00 86.19 218 SER A N 1
ATOM 1795 C CA . SER A 1 218 ? -5.606 -12.480 9.102 1.00 86.19 218 SER A CA 1
ATOM 1796 C C . SER A 1 218 ? -6.173 -11.303 9.900 1.00 86.19 218 SER A C 1
ATOM 1798 O O . SER A 1 218 ? -5.548 -10.897 10.877 1.00 86.19 218 SER A O 1
ATOM 1800 N N . GLN A 1 219 ? -7.344 -10.776 9.520 1.00 88.00 219 GLN A N 1
ATOM 1801 C CA . GLN A 1 219 ? -7.904 -9.540 10.076 1.00 88.00 219 GLN A CA 1
ATOM 1802 C C . GLN A 1 219 ? -9.181 -9.801 10.872 1.00 88.00 219 GLN A C 1
ATOM 1804 O O . GLN A 1 219 ? -9.180 -9.597 12.085 1.00 88.00 219 GLN A O 1
ATOM 1809 N N . TYR A 1 220 ? -10.232 -10.311 10.223 1.00 89.94 220 TYR A N 1
ATOM 1810 C CA . TYR A 1 220 ? -11.583 -10.299 10.788 1.00 89.94 220 TYR A CA 1
ATOM 1811 C C . TYR A 1 220 ? -12.100 -11.684 11.198 1.00 89.94 220 TYR A C 1
ATOM 1813 O O . TYR A 1 220 ? -12.543 -11.866 12.330 1.00 89.94 220 TYR A O 1
ATOM 1821 N N . ARG A 1 221 ? -12.027 -12.699 10.321 1.00 88.62 221 ARG A N 1
ATOM 1822 C CA . ARG A 1 221 ? -12.588 -14.039 10.603 1.00 88.62 221 ARG A CA 1
ATOM 1823 C C . ARG A 1 221 ? -11.561 -14.926 11.323 1.00 88.62 221 ARG A C 1
ATOM 1825 O O . ARG A 1 221 ? -10.999 -15.847 10.732 1.00 88.62 221 ARG A O 1
ATOM 1832 N N . ASN A 1 222 ? -11.272 -14.628 12.593 1.00 88.25 222 ASN A N 1
ATOM 1833 C CA . ASN A 1 222 ? -10.321 -15.386 13.417 1.00 88.25 222 ASN A CA 1
ATOM 1834 C C . ASN A 1 222 ? -10.651 -15.395 14.916 1.00 88.25 222 ASN A C 1
ATOM 1836 O O . ASN A 1 222 ? -11.458 -14.615 15.418 1.00 88.25 222 ASN A O 1
ATOM 1840 N N . LYS A 1 223 ? -9.934 -16.261 15.642 1.00 85.69 223 LYS A N 1
ATOM 1841 C CA . LYS A 1 223 ? -10.037 -16.445 17.096 1.00 85.69 223 LYS A CA 1
ATOM 1842 C C . LYS A 1 223 ? -9.898 -15.156 17.914 1.00 85.69 223 LYS A C 1
ATOM 1844 O O . LYS A 1 223 ? -10.544 -15.027 18.946 1.00 85.69 223 LYS A O 1
ATOM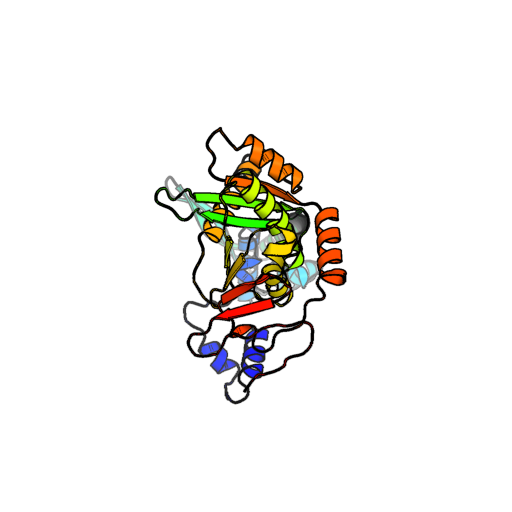 1849 N N . THR A 1 224 ? -9.075 -14.210 17.470 1.00 87.50 224 THR A N 1
ATOM 1850 C CA . THR A 1 224 ? -8.835 -12.949 18.180 1.00 87.50 224 THR A CA 1
ATOM 1851 C C . THR A 1 224 ? -10.068 -12.052 18.117 1.00 87.50 224 THR A C 1
ATOM 1853 O O . THR A 1 224 ? -10.475 -11.486 19.126 1.00 87.50 224 THR A O 1
ATOM 1856 N N . MET A 1 225 ? -10.709 -11.961 16.952 1.00 89.06 225 MET A N 1
ATOM 1857 C CA . MET A 1 225 ? -11.935 -11.173 16.786 1.00 89.06 225 MET A CA 1
ATOM 1858 C C . MET A 1 225 ? -13.142 -11.822 17.460 1.00 89.06 225 MET A C 1
ATOM 1860 O O . MET A 1 225 ? -13.996 -11.131 18.008 1.00 89.06 225 MET A O 1
ATOM 1864 N N . PHE A 1 226 ? -13.186 -13.152 17.499 1.00 87.19 226 PHE A N 1
ATOM 1865 C CA . PHE A 1 226 ? -14.206 -13.886 18.249 1.00 87.19 226 PHE A CA 1
ATOM 1866 C C . PHE A 1 226 ? -14.126 -13.561 19.741 1.00 87.19 226 PHE A C 1
ATOM 1868 O O . PHE A 1 226 ? -15.129 -13.241 20.379 1.00 87.19 226 PHE A O 1
ATOM 1875 N N . GLN A 1 227 ? -12.902 -13.571 20.262 1.00 84.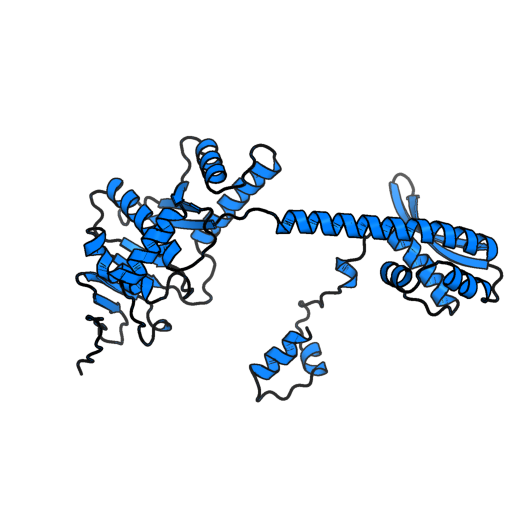31 227 GLN A N 1
ATOM 1876 C CA . GLN A 1 227 ? -12.598 -13.198 21.630 1.00 84.31 227 GLN A CA 1
ATOM 1877 C C . GLN A 1 227 ? -12.974 -11.736 21.914 1.00 84.31 227 GLN A C 1
ATOM 1879 O O . GLN A 1 227 ? -13.661 -11.471 22.898 1.00 84.31 227 GLN A O 1
ATOM 1884 N N . PHE A 1 228 ? -12.613 -10.805 21.025 1.00 87.88 228 PHE A N 1
ATOM 1885 C CA . PHE A 1 228 ? -13.005 -9.394 21.113 1.00 87.88 228 PHE A CA 1
ATOM 1886 C C . PHE A 1 228 ? -14.523 -9.214 21.259 1.00 87.88 228 PHE A C 1
ATOM 1888 O O . PHE A 1 228 ? -14.973 -8.553 22.191 1.00 87.88 228 PHE A O 1
ATOM 1895 N N . VAL A 1 229 ? -15.326 -9.856 20.402 1.00 88.81 229 VAL A N 1
ATOM 1896 C CA . VAL A 1 229 ? -16.798 -9.776 20.478 1.00 88.81 229 VAL A CA 1
ATOM 1897 C C . VAL A 1 229 ? -17.329 -10.324 21.804 1.00 88.81 229 VAL A C 1
ATOM 1899 O O . VAL A 1 229 ? -18.258 -9.759 22.376 1.00 88.81 229 VAL A O 1
ATOM 1902 N N . SER A 1 230 ? -16.724 -11.397 22.319 1.00 84.31 230 SER A N 1
ATOM 1903 C CA . SER A 1 230 ? -17.153 -12.052 23.561 1.00 84.31 230 SER A CA 1
ATOM 1904 C C . SER A 1 230 ? -17.042 -11.163 24.810 1.00 84.31 230 SER A C 1
ATOM 1906 O O . SER A 1 230 ? -17.861 -11.286 25.722 1.00 84.31 230 SER A O 1
ATOM 1908 N N . MET A 1 231 ? -16.062 -10.253 24.844 1.00 84.06 231 MET A N 1
ATOM 1909 C CA . MET A 1 231 ? -15.815 -9.353 25.981 1.00 84.06 231 MET A CA 1
ATOM 1910 C C . MET A 1 231 ? -16.172 -7.907 25.672 1.00 84.06 231 MET A C 1
ATOM 1912 O O . MET A 1 231 ? -15.916 -7.032 26.491 1.00 84.06 231 MET A O 1
ATOM 1916 N N . HIS A 1 232 ? -16.754 -7.630 24.509 1.00 89.44 232 HIS A N 1
ATOM 1917 C CA . HIS A 1 232 ? -17.035 -6.264 24.092 1.00 89.44 232 HIS A CA 1
ATOM 1918 C C . HIS A 1 232 ? -17.900 -5.515 25.123 1.00 89.44 232 HIS A C 1
ATOM 1920 O O . HIS A 1 232 ? -17.686 -4.335 25.387 1.00 89.44 232 HIS A O 1
ATOM 1926 N N . GLU A 1 233 ? -18.833 -6.216 25.769 1.00 88.88 233 GLU A N 1
ATOM 1927 C CA . GLU A 1 233 ? -19.651 -5.653 26.845 1.00 88.88 233 GLU A CA 1
ATOM 1928 C C . GLU A 1 233 ? -18.859 -5.398 28.132 1.00 88.88 233 GLU A C 1
ATOM 1930 O O . GLU A 1 233 ? -19.057 -4.373 28.770 1.00 88.88 233 GLU A O 1
ATOM 1935 N N . GLU A 1 234 ? -17.917 -6.272 28.489 1.00 86.44 234 GLU A N 1
ATOM 1936 C CA . GLU A 1 234 ? -17.046 -6.075 29.655 1.00 86.44 234 GLU A CA 1
ATOM 1937 C C . GLU A 1 234 ? -16.071 -4.909 29.434 1.00 86.44 234 GLU A C 1
ATOM 1939 O O . GLU A 1 234 ? -15.856 -4.092 30.325 1.00 86.44 234 GLU A O 1
ATOM 1944 N N . GLU A 1 235 ? -15.488 -4.816 28.238 1.00 86.81 235 GLU A N 1
ATOM 1945 C CA . GLU A 1 235 ? -14.474 -3.812 27.916 1.00 86.81 235 GLU A CA 1
ATOM 1946 C C . GLU A 1 235 ? -15.089 -2.437 27.621 1.00 86.81 235 GLU A C 1
ATOM 1948 O O . GLU A 1 235 ? -14.560 -1.413 28.054 1.00 86.81 235 GLU A O 1
ATOM 1953 N N . PHE A 1 236 ? -16.216 -2.396 26.905 1.00 88.94 236 PHE A N 1
ATOM 1954 C CA . PHE A 1 236 ? -16.818 -1.149 26.428 1.00 88.94 236 PHE A CA 1
ATOM 1955 C C . PHE A 1 236 ? -18.188 -0.850 27.036 1.00 88.94 236 PHE A C 1
ATOM 1957 O O . PHE A 1 236 ? -18.749 0.203 26.733 1.00 88.94 236 PHE A O 1
ATOM 1964 N N . GLY A 1 237 ? -18.751 -1.713 27.882 1.00 88.69 237 GLY A N 1
ATOM 1965 C CA . GLY A 1 237 ? -20.095 -1.535 28.449 1.00 88.69 237 GLY A CA 1
ATOM 1966 C C . GLY A 1 237 ? -21.225 -1.651 27.421 1.00 88.69 237 GLY A C 1
ATOM 1967 O O . GLY A 1 237 ? -22.331 -1.191 27.683 1.00 88.69 237 GLY A O 1
ATOM 1968 N N . ILE A 1 238 ? -20.940 -2.175 26.223 1.00 89.06 238 ILE A N 1
ATOM 1969 C CA . ILE A 1 238 ? -21.897 -2.293 25.116 1.00 89.06 238 ILE A CA 1
ATOM 1970 C C . ILE A 1 238 ? -21.749 -3.685 24.503 1.00 89.06 238 ILE A C 1
ATOM 1972 O O . ILE A 1 238 ? -20.627 -4.070 24.203 1.00 89.06 238 ILE A O 1
ATOM 1976 N N . PRO A 1 239 ? -22.814 -4.455 24.266 1.00 89.88 239 PRO A N 1
ATOM 1977 C CA . PRO A 1 239 ? -22.717 -5.722 23.550 1.00 89.88 239 PRO A CA 1
ATOM 1978 C C . PRO A 1 239 ? -22.412 -5.531 22.056 1.00 89.88 239 PRO A C 1
ATOM 1980 O O . PRO A 1 239 ? -22.824 -4.552 21.425 1.00 89.88 239 PRO A O 1
ATOM 1983 N N . ALA A 1 240 ? -21.734 -6.514 21.463 1.00 91.12 240 ALA A N 1
ATOM 1984 C CA . ALA A 1 240 ? -21.427 -6.536 20.037 1.00 91.12 240 ALA A CA 1
ATOM 1985 C C . ALA A 1 240 ? -21.915 -7.811 19.346 1.00 91.12 240 ALA A C 1
ATOM 1987 O O . ALA A 1 240 ? -21.971 -8.899 19.926 1.00 91.12 240 ALA A O 1
ATOM 1988 N N . ARG A 1 241 ? -22.227 -7.662 18.060 1.00 90.81 241 ARG A N 1
ATOM 1989 C CA . ARG A 1 241 ? -22.479 -8.753 17.117 1.00 90.81 241 ARG A CA 1
ATOM 1990 C C . ARG A 1 241 ? -21.587 -8.561 15.906 1.00 90.81 241 ARG A C 1
ATOM 1992 O O . ARG A 1 241 ? -21.369 -7.424 15.497 1.00 90.81 241 ARG A O 1
ATOM 1999 N N . TRP A 1 242 ? -21.108 -9.643 15.310 1.00 92.19 242 TRP A N 1
ATOM 2000 C CA . TRP A 1 242 ? -20.285 -9.577 14.107 1.00 92.19 242 TRP A CA 1
ATOM 2001 C C . TRP A 1 242 ? -20.799 -10.550 13.057 1.00 92.19 242 TRP A C 1
ATOM 2003 O O . TRP A 1 242 ? -20.938 -11.741 13.321 1.00 92.19 242 TRP A O 1
ATOM 2013 N N . SER A 1 243 ? -21.096 -10.025 11.872 1.00 89.88 243 SER A N 1
ATOM 2014 C CA . SER A 1 243 ? -21.490 -10.793 10.692 1.00 89.88 243 SER A CA 1
ATOM 2015 C C . SER A 1 243 ? -20.366 -10.790 9.658 1.00 89.88 243 SER A C 1
ATOM 2017 O O . SER A 1 243 ? -19.757 -9.755 9.393 1.00 89.88 243 SER A O 1
ATOM 2019 N N . PHE A 1 244 ? -20.093 -11.958 9.087 1.00 87.69 244 PHE A N 1
ATOM 2020 C CA . PHE A 1 244 ? -18.994 -12.203 8.165 1.00 87.69 244 PHE A CA 1
ATOM 2021 C C . PHE A 1 244 ? -19.530 -12.523 6.772 1.00 87.69 244 PHE A C 1
ATOM 2023 O O . PHE A 1 244 ? -20.240 -13.511 6.583 1.00 87.69 244 PHE A O 1
ATOM 2030 N N . LEU A 1 245 ? -19.137 -11.720 5.790 1.00 83.56 245 LEU A N 1
ATOM 2031 C CA . LEU A 1 245 ? -19.470 -11.917 4.379 1.00 83.56 245 LEU A CA 1
ATOM 2032 C C . LEU A 1 245 ? -18.614 -13.054 3.779 1.00 83.56 245 LEU A C 1
ATOM 2034 O O . LEU A 1 245 ? -17.457 -13.213 4.164 1.00 83.56 245 LEU A O 1
ATOM 2038 N N . GLU A 1 246 ? -19.145 -13.883 2.876 1.00 75.00 246 GLU A N 1
ATOM 2039 C CA . GLU A 1 246 ? -18.374 -14.956 2.225 1.00 75.00 246 GLU A CA 1
ATOM 2040 C C . GLU A 1 246 ? -17.246 -14.467 1.316 1.00 75.00 246 GLU A C 1
ATOM 2042 O O . GLU A 1 246 ? -17.177 -13.329 0.849 1.00 75.00 246 GLU A O 1
ATOM 2047 N N . SER A 1 247 ? -16.321 -15.387 1.061 1.00 64.38 247 SER A N 1
ATOM 2048 C CA . SER A 1 247 ? -15.222 -15.155 0.132 1.00 64.38 247 SER A CA 1
ATOM 2049 C C . SER A 1 247 ? -15.757 -15.015 -1.296 1.00 64.38 247 SER A C 1
ATOM 2051 O O . SER A 1 247 ? -16.531 -15.850 -1.755 1.00 64.38 247 SER A O 1
ATOM 2053 N N . GLY A 1 248 ? -15.316 -13.981 -2.017 1.00 58.19 248 GLY A N 1
ATOM 2054 C CA . GLY A 1 248 ? -15.712 -13.747 -3.412 1.00 58.19 248 GLY A CA 1
ATOM 2055 C C . GLY A 1 248 ? -16.930 -12.841 -3.604 1.00 58.19 248 GLY A C 1
ATOM 2056 O O . GLY A 1 248 ? -17.42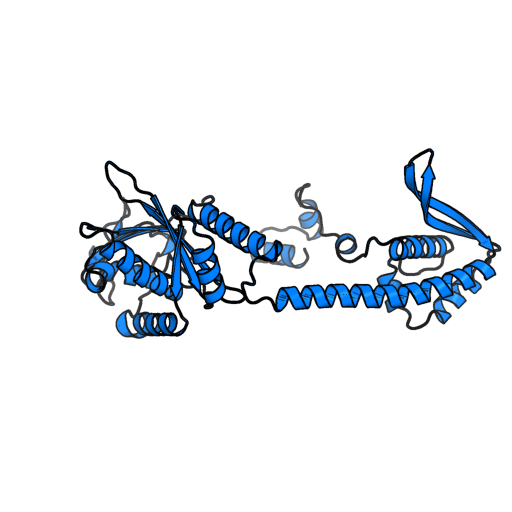3 -12.721 -4.725 1.00 58.19 248 GLY A O 1
ATOM 2057 N N . HIS A 1 249 ? -17.411 -12.178 -2.552 1.00 59.41 249 HIS A N 1
ATOM 2058 C CA . HIS A 1 249 ? -18.379 -11.097 -2.712 1.00 59.41 249 HIS A CA 1
ATOM 2059 C C . HIS A 1 249 ? -17.757 -9.848 -3.359 1.00 59.41 249 HIS A C 1
ATOM 2061 O O . HIS A 1 249 ? -16.538 -9.674 -3.389 1.00 59.41 249 HIS A O 1
ATOM 2067 N N . GLY A 1 250 ? -18.616 -9.019 -3.959 1.00 58.28 250 GLY A N 1
ATOM 2068 C CA . GLY A 1 250 ? -18.223 -7.809 -4.681 1.00 58.28 250 GLY A CA 1
ATOM 2069 C C . GLY A 1 250 ? -17.654 -6.709 -3.780 1.00 58.28 250 GLY A C 1
ATOM 2070 O O . GLY A 1 250 ? -17.485 -6.882 -2.580 1.00 58.28 250 GLY A O 1
ATOM 2071 N N . LYS A 1 251 ? -17.364 -5.552 -4.383 1.00 72.06 251 LYS A N 1
ATOM 2072 C CA . LYS A 1 251 ? -16.803 -4.397 -3.670 1.00 72.06 251 LYS A CA 1
ATOM 2073 C C . LYS A 1 251 ? -17.777 -3.829 -2.645 1.00 72.06 251 LYS A C 1
ATOM 2075 O O . LYS A 1 251 ? -18.973 -3.718 -2.915 1.00 72.06 251 LYS A O 1
ATOM 2080 N N . GLU A 1 252 ? -17.235 -3.382 -1.525 1.00 76.69 252 GLU A N 1
ATOM 2081 C CA . GLU A 1 252 ? -17.994 -2.832 -0.406 1.00 76.69 252 GLU A CA 1
ATOM 2082 C C . GLU A 1 252 ? -17.970 -1.291 -0.393 1.00 76.69 252 GLU A C 1
ATOM 2084 O O . GLU A 1 252 ? -17.114 -0.663 -1.028 1.00 76.69 252 GLU A O 1
ATOM 2089 N N . PRO A 1 253 ? -18.869 -0.628 0.365 1.00 82.88 253 PRO A N 1
ATOM 2090 C CA . PRO A 1 253 ? -18.818 0.825 0.560 1.00 82.88 253 PRO A CA 1
ATOM 2091 C C . PRO A 1 253 ? -17.452 1.323 1.069 1.00 82.88 253 PRO A C 1
ATOM 2093 O O . PRO A 1 253 ? -16.998 2.408 0.689 1.00 82.88 253 PRO A O 1
ATOM 2096 N N . CYS A 1 254 ? -16.773 0.507 1.882 1.00 86.94 254 CYS A N 1
ATOM 2097 C CA . CYS A 1 254 ? -15.427 0.757 2.396 1.00 86.94 254 CYS A CA 1
ATOM 2098 C C . CYS A 1 254 ? -14.382 0.885 1.273 1.00 86.94 254 CYS A C 1
ATOM 2100 O O . CYS A 1 254 ? -13.543 1.787 1.324 1.00 86.94 254 CYS A O 1
ATOM 2102 N N . ASP A 1 255 ? -14.486 0.086 0.206 1.00 87.06 255 ASP A N 1
ATOM 2103 C CA . ASP A 1 255 ? -13.583 0.174 -0.950 1.00 87.06 255 ASP A CA 1
ATOM 2104 C C . ASP A 1 255 ? -13.727 1.513 -1.678 1.00 87.06 255 ASP A C 1
ATOM 2106 O O . ASP A 1 255 ? -12.740 2.131 -2.091 1.00 87.06 255 ASP A O 1
ATOM 2110 N N . GLY A 1 256 ? -14.969 1.987 -1.826 1.00 87.94 256 GLY A N 1
ATOM 2111 C CA . GLY A 1 256 ? -15.274 3.279 -2.437 1.00 87.94 256 GLY A CA 1
ATOM 2112 C C . GLY A 1 256 ? -14.697 4.448 -1.636 1.00 87.94 256 GLY A C 1
ATOM 2113 O O . GLY A 1 256 ? -14.105 5.368 -2.217 1.00 87.94 256 GLY A O 1
ATOM 2114 N N . LEU A 1 257 ? -14.813 4.384 -0.305 1.00 89.56 257 LEU A N 1
ATOM 2115 C CA . LEU A 1 257 ? -14.211 5.347 0.615 1.00 89.56 257 LEU A CA 1
ATOM 2116 C C . LEU A 1 257 ? -12.684 5.334 0.495 1.00 89.56 257 LEU A C 1
ATOM 2118 O O . LEU A 1 257 ? -12.082 6.378 0.241 1.00 89.56 257 LEU A O 1
ATOM 2122 N N . GLY A 1 258 ? -12.065 4.155 0.588 1.00 89.25 258 GLY A N 1
ATOM 2123 C CA . GLY A 1 258 ? -10.614 4.002 0.501 1.00 89.25 258 GLY A CA 1
ATOM 2124 C C . GLY A 1 258 ? -10.052 4.502 -0.822 1.00 89.25 258 GLY A C 1
ATOM 2125 O O . GLY A 1 258 ? -9.071 5.245 -0.841 1.00 89.25 258 GLY A O 1
ATOM 2126 N N . ALA A 1 259 ? -10.704 4.173 -1.937 1.00 87.88 259 ALA A N 1
ATOM 2127 C CA . ALA A 1 259 ? -10.295 4.650 -3.252 1.00 87.88 259 ALA A CA 1
ATOM 2128 C C . ALA A 1 259 ? -10.421 6.176 -3.383 1.00 87.88 259 ALA A C 1
ATOM 2130 O O . ALA A 1 259 ? -9.569 6.814 -3.998 1.00 87.88 259 ALA A O 1
ATOM 2131 N N . SER A 1 260 ? -11.467 6.775 -2.811 1.00 90.38 260 SER A N 1
ATOM 2132 C CA . SER A 1 260 ? -11.684 8.225 -2.875 1.00 90.38 260 SER A CA 1
ATOM 2133 C C . SER A 1 260 ? -10.662 8.994 -2.044 1.00 90.38 260 SER A C 1
ATOM 2135 O O . SER A 1 260 ? -10.091 9.964 -2.535 1.00 90.38 260 SER A O 1
ATOM 2137 N N . VAL A 1 261 ? -10.374 8.515 -0.834 1.00 91.12 261 VAL A N 1
ATOM 2138 C CA . VAL A 1 261 ? -9.380 9.100 0.075 1.00 91.12 261 VAL A CA 1
ATOM 2139 C C . VAL A 1 261 ? -7.974 9.012 -0.519 1.00 91.12 261 VAL A C 1
ATOM 2141 O O . VAL A 1 261 ? -7.279 10.023 -0.587 1.00 91.12 261 VAL A O 1
ATOM 2144 N N . LYS A 1 262 ? -7.586 7.842 -1.047 1.00 89.81 262 LYS A N 1
ATOM 2145 C CA . LYS A 1 262 ? -6.293 7.654 -1.726 1.00 89.81 262 LYS A CA 1
ATOM 2146 C C . LYS A 1 262 ? -6.145 8.585 -2.929 1.00 89.81 262 LYS A C 1
ATOM 2148 O O . LYS A 1 262 ? -5.150 9.288 -3.034 1.00 89.81 262 LYS A O 1
ATOM 2153 N N . ARG A 1 263 ? -7.163 8.665 -3.797 1.00 88.75 263 ARG A N 1
ATOM 2154 C CA . ARG A 1 263 ? -7.145 9.583 -4.951 1.00 88.75 263 ARG A CA 1
ATOM 2155 C C . ARG A 1 263 ? -7.026 11.047 -4.534 1.00 88.75 263 ARG A C 1
ATOM 2157 O O . ARG A 1 263 ? -6.332 11.804 -5.206 1.00 88.75 263 ARG A O 1
ATOM 2164 N N . ALA A 1 264 ? -7.716 11.456 -3.471 1.00 89.31 264 ALA A N 1
ATOM 2165 C CA . ALA A 1 264 ? -7.646 12.825 -2.972 1.00 89.31 264 ALA A CA 1
ATOM 2166 C C . ALA A 1 264 ? -6.238 13.165 -2.458 1.00 89.31 264 ALA A C 1
ATOM 2168 O O . ALA A 1 264 ? -5.691 14.195 -2.855 1.00 89.31 264 ALA A O 1
ATOM 2169 N N . ALA A 1 265 ? -5.634 12.276 -1.663 1.00 88.00 265 ALA A N 1
ATOM 2170 C CA . ALA A 1 265 ? -4.267 12.434 -1.169 1.00 88.00 265 ALA A CA 1
ATOM 2171 C C . ALA A 1 265 ? -3.250 12.457 -2.323 1.00 88.00 265 ALA A C 1
ATOM 2173 O O . ALA A 1 265 ? -2.459 13.393 -2.434 1.00 88.00 265 ALA A O 1
ATOM 2174 N N . ASP A 1 266 ? -3.343 11.499 -3.252 1.00 85.19 266 ASP A N 1
ATOM 2175 C CA . ASP A 1 266 ? -2.485 11.428 -4.439 1.00 85.19 266 ASP A CA 1
ATOM 2176 C C . ASP A 1 266 ? -2.559 12.708 -5.273 1.00 85.19 266 ASP A C 1
ATOM 2178 O O . ASP A 1 266 ? -1.543 13.206 -5.756 1.00 85.19 266 ASP A O 1
ATOM 2182 N N . ASN A 1 267 ? -3.761 13.252 -5.472 1.00 82.19 267 ASN A N 1
ATOM 2183 C CA . ASN A 1 267 ? -3.947 14.480 -6.237 1.00 82.19 267 ASN A CA 1
ATOM 2184 C C . ASN A 1 267 ? -3.355 15.696 -5.518 1.00 82.19 267 ASN A C 1
ATOM 2186 O O . ASN A 1 267 ? -2.776 16.555 -6.181 1.00 82.19 267 ASN A O 1
ATOM 2190 N N . ALA A 1 268 ? -3.467 15.771 -4.191 1.00 85.50 268 ALA A N 1
ATOM 2191 C CA . ALA A 1 268 ? -2.880 16.856 -3.411 1.00 85.50 268 ALA A CA 1
ATOM 2192 C C . ALA A 1 268 ? -1.342 16.842 -3.489 1.00 85.50 268 ALA A C 1
ATOM 2194 O O . ALA A 1 268 ? -0.730 17.891 -3.710 1.00 85.50 268 ALA A O 1
ATOM 2195 N N . VAL A 1 269 ? -0.732 15.653 -3.419 1.00 82.69 269 VAL A N 1
ATOM 2196 C CA . VAL A 1 269 ? 0.717 15.468 -3.603 1.00 82.69 269 VAL A CA 1
ATOM 2197 C C . VAL A 1 269 ? 1.140 15.799 -5.038 1.00 82.69 269 VAL A C 1
ATOM 2199 O O . VAL A 1 269 ? 2.075 16.567 -5.245 1.00 82.69 269 VAL A O 1
ATOM 2202 N N . LYS A 1 270 ? 0.420 15.300 -6.053 1.00 78.00 270 LYS A N 1
ATOM 2203 C CA . LYS A 1 270 ? 0.720 15.570 -7.476 1.00 78.00 270 LYS A CA 1
ATOM 2204 C C . LYS A 1 270 ? 0.625 17.046 -7.851 1.00 78.00 270 LYS A C 1
ATOM 2206 O O . LYS A 1 270 ? 1.326 17.486 -8.754 1.00 78.00 270 LYS A O 1
ATOM 2211 N N . GLN A 1 271 ? -0.241 17.802 -7.181 1.00 77.69 271 GLN A N 1
ATOM 2212 C CA . GLN A 1 271 ? -0.367 19.250 -7.367 1.00 77.69 271 GLN A CA 1
ATOM 2213 C C . GLN A 1 271 ? 0.727 20.043 -6.633 1.00 77.69 271 GLN A C 1
ATOM 2215 O O . GLN A 1 271 ? 0.719 21.268 -6.703 1.00 77.69 271 GLN A O 1
ATOM 2220 N N . GLY A 1 272 ? 1.632 19.378 -5.905 1.00 78.44 272 GLY A N 1
ATOM 2221 C CA . GLY A 1 272 ? 2.671 20.027 -5.105 1.00 78.44 272 GLY A CA 1
ATOM 2222 C C . GLY A 1 272 ? 2.127 20.803 -3.903 1.00 78.44 272 GLY A C 1
ATOM 2223 O O . GLY A 1 272 ? 2.840 21.630 -3.346 1.00 78.44 272 GLY A O 1
ATOM 2224 N N . LYS A 1 273 ? 0.866 20.569 -3.507 1.00 77.75 273 LYS A N 1
ATOM 2225 C CA . LYS A 1 273 ? 0.217 21.289 -2.398 1.00 77.75 273 LYS A CA 1
ATOM 2226 C C . LYS A 1 273 ? 0.678 20.793 -1.034 1.00 77.75 273 LYS A C 1
ATOM 2228 O O . LYS A 1 273 ? 0.704 21.565 -0.085 1.00 77.75 273 LYS A O 1
ATOM 2233 N N . VAL A 1 274 ? 1.000 19.504 -0.940 1.00 83.62 274 VAL A N 1
ATOM 2234 C CA . VAL A 1 274 ? 1.428 18.838 0.294 1.00 83.62 274 VAL A CA 1
ATOM 2235 C C . VAL A 1 274 ? 2.471 17.770 -0.007 1.00 83.62 274 VAL A C 1
ATOM 2237 O O . VAL A 1 274 ? 2.476 17.184 -1.089 1.00 83.62 274 VAL A O 1
ATOM 2240 N N . SER A 1 275 ? 3.321 17.485 0.976 1.00 84.56 275 SER A N 1
ATOM 2241 C CA . SER A 1 275 ? 4.169 16.294 1.000 1.00 84.56 275 SER A CA 1
ATOM 2242 C C . SER A 1 275 ? 3.683 15.401 2.133 1.00 84.56 275 SER A C 1
ATOM 2244 O O . SER A 1 275 ? 3.677 15.826 3.285 1.00 84.56 275 SER A O 1
ATOM 2246 N N . ILE A 1 276 ? 3.234 14.192 1.802 1.00 85.19 276 ILE A N 1
ATOM 2247 C CA . ILE A 1 276 ? 2.761 13.210 2.778 1.00 85.19 276 ILE A CA 1
ATOM 2248 C C . ILE A 1 276 ? 3.807 12.101 2.838 1.00 85.19 276 ILE A C 1
ATOM 2250 O O . ILE A 1 276 ? 3.933 11.344 1.877 1.00 85.19 276 ILE A O 1
ATOM 2254 N N . GLN A 1 277 ? 4.566 12.034 3.933 1.00 86.00 277 GLN A N 1
ATOM 2255 C CA . GLN A 1 277 ? 5.615 11.024 4.134 1.00 86.00 277 GLN A CA 1
ATOM 2256 C C . GLN A 1 277 ? 5.353 10.129 5.351 1.00 86.00 277 GLN A C 1
ATOM 2258 O O . GLN A 1 277 ? 5.982 9.080 5.470 1.00 86.00 277 GLN A O 1
ATOM 2263 N N . SER A 1 278 ? 4.428 10.528 6.225 1.00 90.81 278 SER A N 1
ATOM 2264 C CA . SER A 1 278 ? 4.018 9.800 7.427 1.00 90.81 278 SER A CA 1
ATOM 2265 C C . SER A 1 278 ? 2.502 9.848 7.625 1.00 90.81 278 SER A C 1
ATOM 2267 O O . SER A 1 278 ? 1.798 10.675 7.029 1.00 90.81 278 SER A O 1
ATOM 2269 N N . ALA A 1 279 ? 1.983 9.005 8.516 1.00 91.94 279 ALA A N 1
ATOM 2270 C CA . ALA A 1 279 ? 0.588 9.061 8.940 1.00 91.94 279 ALA A CA 1
ATOM 2271 C C . ALA A 1 279 ? 0.244 10.412 9.578 1.00 91.94 279 ALA A C 1
ATOM 2273 O O . ALA A 1 279 ? -0.858 10.925 9.384 1.00 91.94 279 ALA A O 1
ATOM 2274 N N . SER A 1 280 ? 1.196 11.022 10.288 1.00 91.94 280 SER A N 1
ATOM 2275 C CA . SER A 1 280 ? 1.013 12.343 10.891 1.00 91.94 280 SER A CA 1
ATOM 2276 C C . SER A 1 280 ? 0.809 13.439 9.836 1.00 91.94 280 SER A C 1
ATOM 2278 O O . SER A 1 280 ? -0.083 14.276 9.981 1.00 91.94 280 SER A O 1
ATOM 2280 N N . ASP A 1 281 ? 1.565 13.397 8.735 1.00 91.25 281 ASP A N 1
ATOM 2281 C CA . ASP A 1 281 ? 1.409 14.339 7.622 1.00 91.25 281 ASP A CA 1
ATOM 2282 C C . ASP A 1 281 ? 0.074 14.130 6.916 1.00 91.25 281 ASP A C 1
ATOM 2284 O O . ASP A 1 281 ? -0.601 15.093 6.550 1.00 91.25 281 ASP A O 1
ATOM 2288 N N . PHE A 1 282 ? -0.339 12.869 6.770 1.00 92.62 282 PHE A N 1
ATOM 2289 C CA . PHE A 1 282 ? -1.632 12.532 6.194 1.00 92.62 282 PHE A CA 1
ATOM 2290 C C . PHE A 1 282 ? -2.781 13.091 7.041 1.00 92.62 282 PHE A C 1
ATOM 2292 O O . PHE A 1 282 ? -3.724 13.647 6.486 1.00 92.62 282 PHE A O 1
ATOM 2299 N N . LEU A 1 283 ? -2.710 12.981 8.371 1.00 92.31 283 LEU A N 1
ATOM 2300 C CA . LEU A 1 283 ? -3.730 13.527 9.271 1.00 92.31 283 LEU A CA 1
ATOM 2301 C C . LEU A 1 283 ? -3.783 15.058 9.208 1.00 92.31 283 LEU A C 1
ATOM 2303 O O . LEU A 1 283 ? -4.869 15.607 9.052 1.00 92.31 283 LEU A O 1
ATOM 2307 N N . LYS A 1 284 ? -2.633 15.744 9.204 1.00 91.50 284 LYS A N 1
ATOM 2308 C CA . LYS A 1 284 ? -2.569 17.209 9.015 1.00 91.50 284 LYS A CA 1
ATOM 2309 C C . LYS A 1 284 ? -3.165 17.639 7.673 1.00 91.50 284 LYS A C 1
ATOM 2311 O O . LYS A 1 284 ? -3.892 18.632 7.579 1.00 91.50 284 LYS A O 1
ATOM 2316 N N . TRP A 1 285 ? -2.869 16.892 6.609 1.00 90.62 285 TRP A N 1
ATOM 2317 C CA . TRP A 1 285 ? -3.471 17.123 5.299 1.00 90.62 285 TRP A CA 1
ATOM 2318 C C . TRP A 1 285 ? -4.985 16.893 5.331 1.00 90.62 285 TRP A C 1
ATOM 2320 O O . TRP A 1 285 ? -5.738 17.688 4.769 1.00 90.62 285 TRP A O 1
ATOM 2330 N N . ALA A 1 286 ? -5.438 15.831 5.996 1.00 89.19 286 ALA A N 1
ATOM 2331 C CA . ALA A 1 286 ? -6.851 15.519 6.111 1.00 89.19 286 ALA A CA 1
ATOM 2332 C C . ALA A 1 286 ? -7.597 16.628 6.867 1.00 89.19 286 ALA A C 1
ATOM 2334 O O . ALA A 1 286 ? -8.604 17.112 6.366 1.00 89.19 286 ALA A O 1
ATOM 2335 N N . GLU A 1 287 ? -7.066 17.100 7.995 1.00 85.94 287 GLU A N 1
ATOM 2336 C CA . GLU A 1 287 ? -7.628 18.211 8.774 1.00 85.94 287 GLU A CA 1
ATOM 2337 C C . GLU A 1 287 ? -7.688 19.517 7.970 1.00 85.94 287 GLU A C 1
ATOM 2339 O O . GLU A 1 287 ? -8.724 20.176 7.945 1.00 85.94 287 GLU A O 1
ATOM 2344 N N . SER A 1 288 ? -6.617 19.870 7.252 1.00 82.00 288 SER A N 1
ATOM 2345 C CA . SER A 1 288 ? -6.575 21.095 6.432 1.00 82.00 288 SER A CA 1
ATOM 2346 C C . SER A 1 288 ? -7.439 21.024 5.168 1.00 82.00 288 SER A C 1
ATOM 2348 O O . SER A 1 288 ? -7.943 22.043 4.700 1.00 82.00 288 SER A O 1
ATOM 2350 N N . SER A 1 289 ? -7.639 19.827 4.615 1.00 73.25 289 SER A N 1
ATOM 2351 C CA . SER A 1 289 ? -8.504 19.600 3.450 1.00 73.25 289 SER A CA 1
ATOM 2352 C C . SER A 1 289 ? -9.984 19.492 3.818 1.00 73.25 289 SER A C 1
ATOM 2354 O O . SER A 1 289 ? -10.845 19.517 2.935 1.00 73.25 289 SER A O 1
ATOM 2356 N N . MET A 1 290 ? -10.302 19.360 5.108 1.00 64.06 290 MET A N 1
ATOM 2357 C CA . MET A 1 290 ? -11.669 19.367 5.605 1.00 64.06 290 MET A CA 1
ATOM 2358 C C . MET A 1 290 ? -12.181 20.805 5.695 1.00 64.06 290 MET A C 1
ATOM 2360 O O . MET A 1 290 ? -12.110 21.457 6.730 1.00 64.06 290 MET A O 1
ATOM 2364 N N . THR A 1 291 ? -12.788 21.291 4.613 1.00 49.88 291 THR A N 1
ATOM 2365 C CA . THR A 1 291 ? -13.754 22.384 4.735 1.00 49.88 291 THR A CA 1
ATOM 2366 C C . THR A 1 291 ? -14.913 21.925 5.623 1.00 49.88 291 THR A C 1
ATOM 2368 O O . THR A 1 291 ? -15.345 20.768 5.557 1.00 49.88 291 THR A O 1
ATOM 2371 N N . SER A 1 292 ? -15.389 22.819 6.491 1.00 45.31 292 SER A N 1
ATOM 2372 C CA . SER A 1 292 ? -16.500 22.611 7.426 1.00 45.31 292 SER A CA 1
ATOM 2373 C C . SER A 1 292 ? -17.706 21.968 6.722 1.00 45.31 292 SER A C 1
ATOM 2375 O O . SER A 1 292 ? -18.479 22.652 6.059 1.00 45.31 292 SER A O 1
ATOM 2377 N N . GLY A 1 293 ? -17.834 20.636 6.805 1.00 53.12 293 GLY A N 1
ATOM 2378 C CA . GLY A 1 293 ? -18.846 19.859 6.072 1.00 53.12 293 GLY A CA 1
ATOM 2379 C C . GLY A 1 293 ? -18.400 18.487 5.542 1.00 53.12 293 GLY A C 1
ATOM 2380 O O . GLY A 1 293 ? -19.237 17.724 5.056 1.00 53.12 293 GLY A O 1
ATOM 2381 N N . SER A 1 294 ? -17.113 18.129 5.625 1.00 61.88 294 SER A N 1
ATOM 2382 C CA . SER A 1 294 ? -16.644 16.822 5.138 1.00 61.88 294 SER A CA 1
ATOM 2383 C C . SER A 1 294 ? -17.223 15.641 5.941 1.00 61.88 294 SER A C 1
ATOM 2385 O O . SER A 1 294 ? -17.103 15.567 7.164 1.00 61.88 294 SER A O 1
ATOM 2387 N N . LYS A 1 295 ? -17.834 14.678 5.235 1.00 77.12 295 LYS A N 1
ATOM 2388 C CA . LYS A 1 295 ? -18.482 13.472 5.799 1.00 77.12 295 LYS A CA 1
ATOM 2389 C C . LYS A 1 295 ? -17.498 12.389 6.266 1.00 77.12 295 LYS A C 1
ATOM 2391 O O . LYS A 1 295 ? -17.937 11.317 6.679 1.00 77.12 295 LYS A O 1
ATOM 2396 N N . VAL A 1 296 ? -16.189 12.627 6.178 1.00 88.88 296 VAL A N 1
ATOM 2397 C CA . VAL A 1 296 ? -15.149 11.658 6.549 1.00 88.88 296 VAL A CA 1
ATOM 2398 C C . VAL A 1 296 ? -14.391 12.170 7.765 1.00 88.88 296 VAL A C 1
ATOM 2400 O O . VAL A 1 296 ? -13.858 13.271 7.733 1.00 88.88 296 VAL A O 1
ATOM 2403 N N . LYS A 1 297 ? -14.342 11.366 8.827 1.00 90.88 297 LYS A N 1
ATOM 2404 C CA . LYS A 1 297 ? -13.555 11.634 10.032 1.00 90.88 297 LYS A CA 1
ATOM 2405 C C . LYS A 1 297 ? -12.295 10.783 10.017 1.00 90.88 297 LYS A C 1
ATOM 2407 O O . LYS A 1 297 ? -12.362 9.590 9.723 1.00 90.88 297 LYS A O 1
ATOM 2412 N N . TYR A 1 298 ? -11.170 11.386 10.366 1.00 93.06 298 TYR A N 1
ATOM 2413 C CA . TYR A 1 298 ? -9.877 10.717 10.399 1.00 93.06 298 TYR A CA 1
ATOM 2414 C C . TYR A 1 298 ? -9.394 10.580 11.837 1.00 93.06 298 TYR A C 1
ATOM 2416 O O . TYR A 1 298 ? -9.673 11.441 12.669 1.00 93.06 298 TYR A O 1
ATOM 2424 N N . PHE A 1 299 ? -8.685 9.497 12.133 1.00 94.19 299 PHE A N 1
ATOM 2425 C CA . PHE A 1 299 ? -7.968 9.353 13.397 1.00 94.19 299 PHE A CA 1
ATOM 2426 C C . PHE A 1 299 ? -6.736 8.467 13.229 1.00 94.19 299 PHE A C 1
ATOM 2428 O O . PHE A 1 299 ? -6.716 7.559 12.398 1.00 94.19 299 PHE A O 1
ATOM 2435 N N . GLY A 1 300 ? -5.710 8.728 14.035 1.00 94.69 300 GLY A N 1
ATOM 2436 C CA . GLY A 1 300 ? -4.470 7.960 14.029 1.00 94.69 300 GLY A CA 1
ATOM 2437 C C . GLY A 1 300 ? -4.351 6.965 15.175 1.00 94.69 300 GLY A C 1
ATOM 2438 O O . GLY A 1 300 ? -4.992 7.128 16.220 1.00 94.69 300 GLY A O 1
ATOM 2439 N N . TYR A 1 301 ? -3.488 5.967 14.997 1.00 95.38 301 TYR A N 1
ATOM 2440 C CA . TYR A 1 301 ? -2.907 5.218 16.112 1.00 95.38 301 TYR A CA 1
ATOM 2441 C C . TYR A 1 301 ? -1.395 5.064 15.943 1.00 95.38 301 TYR A C 1
ATOM 2443 O O . TYR A 1 301 ? -0.899 5.003 14.813 1.00 95.38 301 TYR A O 1
ATOM 2451 N N . THR A 1 302 ? -0.679 5.025 17.062 1.00 95.38 302 THR A N 1
ATOM 2452 C CA . THR A 1 302 ? 0.786 4.936 17.089 1.00 95.38 302 THR A CA 1
ATOM 2453 C C . THR A 1 302 ? 1.277 3.495 17.238 1.00 95.38 302 THR A C 1
ATOM 2455 O O . THR A 1 302 ? 0.496 2.572 17.494 1.00 95.38 302 THR A O 1
ATOM 2458 N N . GLN A 1 303 ? 2.588 3.298 17.079 1.00 94.31 303 GLN A N 1
ATOM 2459 C CA . GLN A 1 303 ? 3.238 2.008 17.306 1.00 94.31 303 GLN A CA 1
ATOM 2460 C C . GLN A 1 303 ? 3.069 1.551 18.765 1.00 94.31 303 GLN A C 1
ATOM 2462 O O . GLN A 1 303 ? 2.761 0.386 19.004 1.00 94.31 303 GLN A O 1
ATOM 2467 N N . GLU A 1 304 ? 3.160 2.465 19.733 1.00 95.50 304 GLU A N 1
ATOM 2468 C CA . GLU A 1 304 ? 2.990 2.144 21.155 1.00 95.50 304 GLU A CA 1
ATOM 2469 C C . GLU A 1 304 ? 1.566 1.646 21.452 1.00 95.50 304 GLU A C 1
ATOM 2471 O O . GLU A 1 304 ? 1.370 0.667 22.169 1.00 95.50 304 GLU A O 1
ATOM 2476 N N . GLU A 1 305 ? 0.544 2.272 20.861 1.00 95.25 305 GLU A N 1
ATOM 2477 C CA . GLU A 1 305 ? -0.850 1.839 21.026 1.00 95.25 305 GLU A CA 1
ATOM 2478 C C . GLU A 1 305 ? -1.112 0.460 20.403 1.00 95.25 305 GLU A C 1
ATOM 2480 O O . GLU A 1 305 ? -1.910 -0.326 20.932 1.00 95.25 305 GLU A O 1
ATOM 2485 N N . TYR A 1 306 ? -0.433 0.156 19.293 1.00 96.06 306 TYR A N 1
ATOM 2486 C CA . TYR A 1 306 ? -0.458 -1.163 18.667 1.00 96.06 306 TYR A CA 1
ATOM 2487 C C . TYR A 1 306 ? 0.210 -2.220 19.559 1.00 96.06 306 TYR A C 1
ATOM 2489 O O . TYR A 1 306 ? -0.354 -3.294 19.761 1.00 96.06 306 TYR A O 1
ATOM 2497 N N . GLU A 1 307 ? 1.366 -1.920 20.148 1.00 94.50 307 GLU A N 1
ATOM 2498 C CA . GLU A 1 307 ? 2.088 -2.839 21.038 1.00 94.50 307 GLU A CA 1
ATOM 2499 C C . GLU A 1 307 ? 1.318 -3.116 22.332 1.00 94.50 307 GLU A C 1
ATOM 2501 O O . GLU A 1 307 ? 1.174 -4.272 22.733 1.00 94.50 307 GLU A O 1
ATOM 2506 N N . LEU A 1 308 ? 0.719 -2.083 22.935 1.00 93.69 308 LEU A N 1
ATOM 2507 C CA . LEU A 1 308 ? -0.181 -2.239 24.082 1.00 93.69 308 LEU A CA 1
ATOM 2508 C C . LEU A 1 308 ? -1.373 -3.137 23.741 1.00 93.69 308 LEU A C 1
ATOM 2510 O O . LEU A 1 308 ? -1.764 -4.004 24.522 1.00 93.69 308 LEU A O 1
ATOM 2514 N N . SER A 1 309 ? -1.949 -2.944 22.555 1.00 92.25 309 SER A N 1
ATOM 2515 C CA . SER A 1 309 ? -3.038 -3.779 22.052 1.00 92.25 309 SER A CA 1
ATOM 2516 C C . SER A 1 309 ? -2.595 -5.230 21.866 1.00 92.25 309 SER A C 1
ATOM 2518 O O . SER A 1 309 ? -3.321 -6.154 22.230 1.00 92.25 309 SER A O 1
ATOM 2520 N N . GLU A 1 310 ? -1.389 -5.447 21.343 1.00 91.38 310 GLU A N 1
ATOM 2521 C CA . GLU A 1 310 ? -0.825 -6.779 21.160 1.00 91.38 310 GLU A CA 1
ATOM 2522 C C . GLU A 1 310 ? -0.610 -7.502 22.495 1.00 91.38 310 GLU A C 1
ATOM 2524 O O . GLU A 1 310 ? -0.976 -8.674 22.625 1.00 91.38 310 GLU A O 1
ATOM 2529 N N . ALA A 1 311 ? -0.069 -6.799 23.493 1.00 90.12 311 ALA A N 1
ATOM 2530 C CA . ALA A 1 311 ? 0.132 -7.327 24.837 1.00 90.12 311 ALA A CA 1
ATOM 2531 C C . ALA A 1 311 ? -1.200 -7.751 25.474 1.00 90.12 311 ALA A C 1
ATOM 2533 O O . ALA A 1 311 ? -1.321 -8.876 25.960 1.00 90.12 311 ALA A O 1
ATOM 2534 N N . VAL A 1 312 ? -2.243 -6.914 25.371 1.00 87.25 312 VAL A N 1
ATOM 2535 C CA . VAL A 1 312 ? -3.592 -7.251 25.858 1.00 87.25 312 VAL A CA 1
ATOM 2536 C C . VAL A 1 312 ? -4.114 -8.526 25.191 1.00 87.25 312 VAL A C 1
ATOM 2538 O O . VAL A 1 312 ? -4.570 -9.441 25.883 1.00 87.25 312 VAL A O 1
ATOM 2541 N N . LEU A 1 313 ? -4.009 -8.632 23.863 1.00 83.75 313 LEU A N 1
ATOM 2542 C CA . LEU A 1 313 ? -4.481 -9.806 23.121 1.00 83.75 313 LEU A CA 1
ATOM 2543 C C . LEU A 1 313 ? -3.717 -11.087 23.505 1.00 83.75 313 LEU A C 1
ATOM 2545 O O . LEU A 1 313 ? -4.319 -12.161 23.578 1.00 83.75 313 LEU A O 1
ATOM 2549 N N . LYS A 1 314 ? -2.406 -10.989 23.763 1.00 81.81 314 LYS A N 1
ATOM 2550 C CA . LYS A 1 314 ? -1.556 -12.127 24.151 1.00 81.81 314 LYS A CA 1
ATOM 2551 C C . LYS A 1 314 ? -1.797 -12.573 25.595 1.00 81.81 314 LYS A C 1
ATOM 2553 O O . LYS A 1 314 ? -1.975 -13.766 25.838 1.00 81.81 314 LYS A O 1
ATOM 2558 N N . GLU A 1 315 ? -1.811 -11.639 26.542 1.00 75.69 315 GLU A N 1
ATOM 2559 C CA . GLU A 1 315 ? -1.793 -11.947 27.977 1.00 75.69 315 GLU A CA 1
ATOM 2560 C C . GLU A 1 315 ? -3.189 -12.096 28.576 1.00 75.69 315 GLU A C 1
ATOM 2562 O O . GLU A 1 315 ? -3.464 -13.080 29.269 1.00 75.69 315 GLU A O 1
ATOM 2567 N N . ARG A 1 316 ? -4.079 -11.139 28.288 1.00 68.00 316 ARG A N 1
ATOM 2568 C CA . ARG A 1 316 ? -5.427 -11.091 28.867 1.00 68.00 316 ARG A CA 1
ATOM 2569 C C . ARG A 1 316 ? -6.392 -11.981 28.097 1.00 68.00 316 ARG A C 1
ATOM 2571 O O . ARG A 1 316 ? -7.236 -12.632 28.703 1.00 68.00 316 ARG A O 1
ATOM 2578 N N . LEU A 1 317 ? -6.278 -12.002 26.767 1.00 64.06 317 LEU A N 1
ATOM 2579 C CA . LEU A 1 317 ? -7.333 -12.559 25.918 1.00 64.06 317 LEU A CA 1
ATOM 2580 C C . LEU A 1 317 ? -7.097 -14.002 25.471 1.00 64.06 317 LEU A C 1
ATOM 2582 O O . LEU A 1 317 ? -8.068 -14.679 25.150 1.00 64.06 317 LEU A O 1
ATOM 2586 N N . LYS A 1 318 ? -5.841 -14.475 25.460 1.00 67.88 318 LYS A N 1
ATOM 2587 C CA . LYS A 1 318 ? -5.428 -15.864 25.154 1.00 67.88 318 LYS A CA 1
ATOM 2588 C C . LYS A 1 318 ? -6.355 -16.571 24.145 1.00 67.88 318 LYS A C 1
ATOM 2590 O O . LYS A 1 318 ? -6.978 -17.583 24.474 1.00 67.88 318 LYS A O 1
ATOM 2595 N N . PRO A 1 319 ? -6.473 -16.051 22.910 1.00 68.75 319 PRO A N 1
ATOM 2596 C CA . PRO A 1 319 ? -7.515 -16.480 21.991 1.00 68.75 319 PRO A CA 1
ATOM 2597 C C . PRO A 1 319 ? -7.353 -17.955 21.609 1.00 68.75 319 PRO A C 1
ATOM 2599 O O . PRO A 1 319 ? -6.290 -18.390 21.134 1.00 68.75 319 PRO A O 1
ATOM 2602 N N . VAL A 1 320 ? -8.438 -18.712 21.776 1.00 70.94 320 VAL A N 1
ATOM 2603 C CA . VAL A 1 320 ? -8.504 -20.155 21.522 1.00 70.94 320 VAL A CA 1
ATOM 2604 C C . VAL A 1 320 ? -8.999 -20.415 20.093 1.00 70.94 320 VAL A C 1
ATOM 2606 O O . VAL A 1 320 ? -9.983 -19.809 19.667 1.00 70.94 320 VAL A O 1
ATOM 2609 N N . PRO A 1 321 ? -8.343 -21.293 19.313 1.00 75.81 321 PRO A N 1
ATOM 2610 C CA . PRO A 1 321 ? -8.835 -21.680 17.994 1.00 75.81 321 PRO A CA 1
ATOM 2611 C C . PRO A 1 321 ? -10.235 -22.307 18.059 1.00 75.81 321 PRO A C 1
ATOM 2613 O O . PRO A 1 321 ? -10.475 -23.217 18.849 1.00 75.81 321 PRO A O 1
ATOM 2616 N N . VAL A 1 322 ? -11.143 -21.864 17.186 1.00 76.69 322 VAL A N 1
ATOM 2617 C CA . VAL A 1 322 ? -12.506 -22.407 17.090 1.00 76.69 322 VAL A CA 1
ATOM 2618 C C . VAL A 1 322 ? -12.609 -23.329 15.876 1.00 76.69 322 VAL A C 1
ATOM 2620 O O . VAL A 1 322 ? -12.352 -22.928 14.735 1.00 76.69 322 VAL A O 1
ATOM 2623 N N . LYS A 1 323 ? -12.988 -24.590 16.108 1.00 74.81 323 LYS A N 1
ATOM 2624 C CA . LYS A 1 323 ? -13.179 -25.572 15.033 1.00 74.81 323 LYS A CA 1
ATOM 2625 C C . LYS A 1 323 ? -14.320 -25.119 14.119 1.00 74.81 323 LYS A C 1
ATOM 2627 O O . LYS A 1 323 ? -15.366 -24.697 14.592 1.00 74.81 323 LYS A O 1
ATOM 2632 N N . GLY A 1 324 ? -14.116 -25.214 12.806 1.00 77.88 324 GLY A N 1
ATOM 2633 C CA . GLY A 1 324 ? -15.129 -24.798 11.833 1.00 77.88 324 GLY A CA 1
ATOM 2634 C C . GLY A 1 324 ? -15.273 -23.282 11.675 1.00 77.88 324 GLY A C 1
ATOM 2635 O O . GLY A 1 324 ? -16.309 -22.850 11.195 1.00 77.88 324 GLY A O 1
ATOM 2636 N N . THR A 1 325 ? -14.245 -22.489 12.012 1.00 80.06 325 THR A N 1
ATOM 2637 C CA . THR A 1 325 ? -14.218 -21.014 11.868 1.00 80.06 325 THR A CA 1
ATOM 2638 C C . THR A 1 325 ? -14.811 -20.509 10.544 1.00 80.06 325 THR A C 1
ATOM 2640 O O . THR A 1 325 ? -15.546 -19.530 10.534 1.00 80.06 325 THR A O 1
ATOM 2643 N N . PHE A 1 326 ? -14.545 -21.186 9.423 1.00 77.94 326 PHE A N 1
ATOM 2644 C CA . PHE A 1 326 ? -15.061 -20.773 8.115 1.00 77.94 326 PHE A CA 1
ATOM 2645 C C . PHE A 1 326 ? -16.570 -20.956 7.933 1.00 77.94 326 PHE A C 1
ATOM 2647 O O . PHE A 1 326 ? -17.141 -20.242 7.121 1.00 77.94 326 PHE A O 1
ATOM 2654 N N . LYS A 1 327 ? -17.204 -21.856 8.693 1.00 80.12 327 LYS A N 1
ATOM 2655 C CA . LYS A 1 327 ? -18.658 -22.091 8.679 1.00 80.12 327 LYS A CA 1
ATOM 2656 C C . LYS A 1 327 ? -19.429 -21.101 9.560 1.00 80.12 327 LYS A C 1
ATOM 2658 O O . LYS A 1 327 ? -20.649 -21.171 9.652 1.00 80.12 327 LYS A O 1
ATOM 2663 N N . ILE A 1 328 ? -18.717 -20.230 10.277 1.00 80.25 328 ILE A N 1
ATOM 2664 C CA . ILE A 1 328 ? -19.314 -19.251 11.179 1.00 80.25 328 ILE A CA 1
ATOM 2665 C C . ILE A 1 328 ? -19.532 -17.954 10.399 1.00 80.25 328 ILE A C 1
ATOM 2667 O O . ILE A 1 328 ? -18.574 -17.265 10.049 1.00 80.25 328 ILE A O 1
ATOM 2671 N N . HIS A 1 329 ? -20.798 -17.611 10.168 1.00 82.50 329 HIS A N 1
ATOM 2672 C CA . HIS A 1 329 ? -21.193 -16.372 9.482 1.00 82.50 329 HIS A CA 1
ATOM 2673 C C . HIS A 1 329 ? -21.632 -15.270 10.442 1.00 82.50 329 HIS A C 1
ATOM 2675 O O . HIS A 1 329 ? -21.623 -14.100 10.073 1.00 82.50 329 HIS A O 1
ATOM 2681 N N . ASN A 1 330 ? -22.012 -15.618 11.671 1.00 84.25 330 ASN A N 1
ATOM 2682 C CA . ASN A 1 330 ? -22.469 -14.658 12.665 1.00 84.25 330 ASN A CA 1
ATOM 2683 C C . ASN A 1 330 ? -22.031 -15.082 14.067 1.00 84.25 330 ASN A C 1
ATOM 2685 O O . ASN A 1 330 ? -22.153 -16.256 14.432 1.00 84.25 330 ASN A O 1
ATOM 2689 N N . ILE A 1 331 ? -21.544 -14.115 14.840 1.00 86.94 331 ILE A N 1
ATOM 2690 C CA . ILE A 1 331 ? -21.229 -14.259 16.257 1.00 86.94 331 ILE A CA 1
ATOM 2691 C C . ILE A 1 331 ? -21.907 -13.165 17.079 1.00 86.94 331 ILE A C 1
ATOM 2693 O O . ILE A 1 331 ? -21.915 -11.989 16.714 1.00 86.94 331 ILE A O 1
ATOM 2697 N N . ILE A 1 332 ? -22.444 -13.557 18.229 1.00 84.31 332 ILE A N 1
ATOM 2698 C CA . ILE A 1 332 ? -23.079 -12.664 19.199 1.00 84.31 332 ILE A CA 1
ATOM 2699 C C . ILE A 1 332 ? -22.327 -12.803 20.518 1.00 84.31 332 ILE A C 1
ATOM 2701 O O . ILE A 1 332 ? -22.238 -13.908 21.054 1.00 84.31 332 ILE A O 1
ATOM 2705 N N . GLY A 1 333 ? -21.789 -11.703 21.042 1.00 79.75 333 GLY A N 1
ATOM 2706 C CA . GLY A 1 333 ? -21.189 -11.682 22.375 1.00 79.75 333 GLY A CA 1
ATOM 2707 C C . GLY A 1 3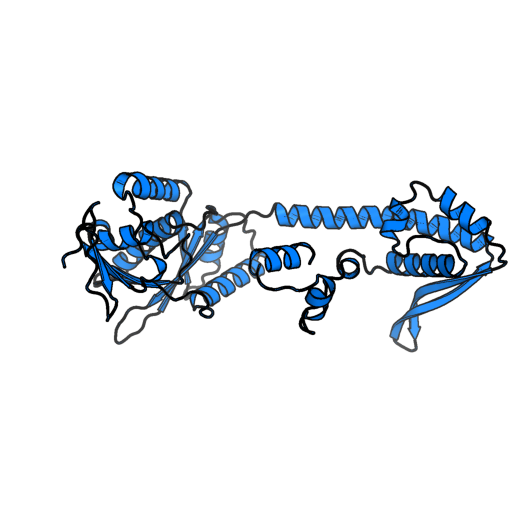33 ? -22.273 -11.749 23.446 1.00 79.75 333 GLY A C 1
ATOM 2708 O O . GLY A 1 333 ? -23.283 -11.055 23.335 1.00 79.75 333 GLY A O 1
ATOM 2709 N N . SER A 1 334 ? -22.085 -12.584 24.468 1.00 69.19 334 SER A N 1
ATOM 2710 C CA . SER A 1 334 ? -23.049 -12.728 25.570 1.00 69.19 334 SER A CA 1
ATOM 2711 C C . SER A 1 334 ? -22.586 -12.125 26.895 1.00 69.19 334 SER A C 1
ATOM 2713 O O . SER A 1 334 ? -23.190 -12.410 27.928 1.00 69.19 334 SER A O 1
ATOM 2715 N N . GLY A 1 335 ? -21.443 -11.435 26.890 1.00 62.09 335 GLY A N 1
ATOM 2716 C CA . GLY A 1 335 ? -20.673 -11.154 28.100 1.00 62.09 335 GLY A CA 1
ATOM 2717 C C . GLY A 1 335 ? -20.111 -12.438 28.729 1.00 62.09 335 GLY A C 1
ATOM 2718 O O . GLY A 1 335 ? -20.558 -13.552 28.439 1.00 62.09 335 GLY A O 1
ATOM 2719 N N . THR A 1 336 ? -19.114 -12.316 29.609 1.00 65.31 336 THR A N 1
ATOM 2720 C CA . THR A 1 336 ? -18.468 -13.449 30.317 1.00 65.31 336 THR A CA 1
ATOM 2721 C C . THR A 1 336 ? -17.679 -14.423 29.430 1.00 65.31 336 THR A C 1
ATOM 2723 O O . THR A 1 336 ? -17.714 -15.636 29.646 1.00 65.31 336 THR A O 1
ATOM 2726 N N . ASN A 1 337 ? -16.944 -13.900 28.442 1.00 67.25 337 ASN A N 1
ATOM 2727 C CA . ASN A 1 337 ? -16.044 -14.686 27.589 1.00 67.25 337 ASN A CA 1
ATOM 2728 C C . ASN A 1 337 ? -16.743 -15.787 26.765 1.00 67.25 337 ASN A C 1
ATOM 2730 O O . ASN A 1 337 ? -16.194 -16.864 26.536 1.00 67.25 337 ASN A O 1
ATOM 2734 N N . LYS A 1 338 ? -17.993 -15.536 26.369 1.00 67.81 338 LYS A N 1
ATOM 2735 C CA . LYS A 1 338 ? -18.817 -16.458 25.586 1.00 67.81 338 LYS A CA 1
ATOM 2736 C C . LYS A 1 338 ? -19.336 -15.766 24.337 1.00 67.81 338 LYS A C 1
ATOM 2738 O O . LYS A 1 338 ? -19.734 -14.599 24.362 1.00 67.81 338 LYS A O 1
ATOM 2743 N N . ILE A 1 339 ? -19.351 -16.525 23.250 1.00 72.31 339 ILE A N 1
ATOM 2744 C CA . ILE A 1 339 ? -20.029 -16.160 22.009 1.00 72.31 339 ILE A CA 1
ATOM 2745 C C . ILE A 1 339 ? -21.087 -17.203 21.690 1.00 72.31 339 ILE A C 1
ATOM 2747 O O . ILE A 1 339 ? -20.908 -18.377 22.014 1.00 72.31 339 ILE A O 1
ATOM 2751 N N . TYR A 1 340 ? -22.142 -16.766 21.017 1.00 72.81 340 TYR A N 1
ATOM 2752 C CA . TYR A 1 340 ? -23.099 -17.630 20.345 1.00 72.81 340 TYR A CA 1
ATOM 2753 C C . TYR A 1 340 ? -22.878 -17.540 18.841 1.00 72.81 340 TYR A C 1
ATOM 2755 O O . TYR A 1 340 ? -22.761 -16.443 18.294 1.00 72.81 340 TYR A O 1
ATOM 2763 N N . THR A 1 341 ? -22.841 -18.690 18.176 1.00 68.88 341 THR A N 1
ATOM 2764 C CA . THR A 1 341 ? -22.872 -18.769 16.712 1.00 68.88 341 THR A CA 1
ATOM 2765 C C . THR A 1 341 ? -24.309 -19.055 16.295 1.00 68.88 341 THR A C 1
ATOM 2767 O O . THR A 1 341 ? -24.913 -20.005 16.788 1.00 68.88 341 THR A O 1
ATOM 2770 N N . TYR A 1 342 ? -24.894 -18.199 15.458 1.00 56.53 342 TYR A N 1
ATOM 2771 C CA . TYR A 1 342 ? -26.235 -18.443 14.925 1.00 56.53 342 TYR A CA 1
ATOM 2772 C C . TYR A 1 342 ? -26.107 -19.110 13.559 1.00 56.53 342 TYR A C 1
ATOM 2774 O O . TYR A 1 342 ? -25.637 -18.494 12.603 1.00 56.53 342 TYR A O 1
ATOM 2782 N N . ILE A 1 343 ? -26.522 -20.370 13.486 1.00 49.53 343 ILE A N 1
ATOM 2783 C CA . ILE A 1 343 ? -26.766 -21.107 12.248 1.00 49.53 343 ILE A CA 1
ATOM 2784 C C . ILE A 1 343 ? -28.186 -21.662 12.422 1.00 49.53 343 ILE A C 1
ATOM 2786 O O . ILE A 1 343 ? -28.414 -22.343 13.419 1.00 49.53 343 ILE A O 1
ATOM 2790 N N . PRO A 1 344 ? -29.149 -21.392 11.522 1.00 40.69 344 PRO A N 1
ATOM 2791 C CA . PRO A 1 344 ? -30.530 -21.873 11.666 1.00 40.69 344 PRO A CA 1
ATOM 2792 C C . PRO A 1 344 ? -30.658 -23.393 11.897 1.00 40.69 344 PRO A C 1
ATOM 2794 O O . PRO A 1 344 ? -31.663 -23.852 12.426 1.00 40.69 344 PRO A O 1
ATOM 2797 N N . GLU A 1 345 ? -29.627 -24.158 11.527 1.00 35.38 345 GLU A N 1
ATOM 2798 C CA . GLU A 1 345 ? -29.564 -25.623 11.563 1.00 35.38 345 GLU A CA 1
ATOM 2799 C C . GLU A 1 345 ? -28.648 -26.192 12.668 1.00 35.38 345 GLU A C 1
ATOM 2801 O O . GLU A 1 345 ? -28.623 -27.405 12.865 1.00 35.38 345 GLU A O 1
ATOM 2806 N N . ILE A 1 346 ? -27.873 -25.363 13.387 1.00 39.59 346 ILE A N 1
ATOM 2807 C CA . ILE A 1 346 ? -26.929 -25.830 14.422 1.00 39.59 346 ILE A CA 1
ATOM 2808 C C . ILE A 1 346 ? -27.223 -25.091 15.734 1.00 39.59 346 ILE A C 1
ATOM 2810 O O . ILE A 1 346 ? -27.223 -23.857 15.742 1.00 39.59 346 ILE A O 1
ATOM 2814 N N . PRO A 1 347 ? -27.463 -25.808 16.851 1.00 37.47 347 PRO A N 1
ATOM 2815 C CA . PRO A 1 347 ? -27.740 -25.177 18.134 1.00 37.47 347 PRO A CA 1
ATOM 2816 C C . PRO A 1 347 ? -26.585 -24.254 18.560 1.00 37.47 347 PRO A C 1
ATOM 2818 O O . PRO A 1 347 ? -25.427 -24.502 18.210 1.00 37.47 347 PRO A O 1
ATOM 2821 N N . PRO A 1 348 ? -26.882 -23.180 19.313 1.00 42.09 348 PRO A N 1
ATOM 2822 C CA . PRO A 1 348 ? -25.910 -22.151 19.665 1.00 42.09 348 PRO A CA 1
ATOM 2823 C C . PRO A 1 348 ? -24.662 -22.753 20.323 1.00 42.09 348 PRO A C 1
ATOM 2825 O O . PRO A 1 348 ? -24.717 -23.265 21.441 1.00 42.09 348 PRO A O 1
ATOM 2828 N N . ILE A 1 349 ? -23.513 -22.669 19.643 1.00 46.88 349 ILE A N 1
ATOM 2829 C CA . ILE A 1 349 ? -22.235 -23.129 20.204 1.00 46.88 349 ILE A CA 1
ATOM 2830 C C . ILE A 1 349 ? -21.819 -22.144 21.295 1.00 46.88 349 ILE A C 1
ATOM 2832 O O . ILE A 1 349 ? -21.465 -21.008 20.987 1.00 46.88 349 ILE A O 1
ATOM 2836 N N . ILE A 1 350 ? -21.848 -22.586 22.553 1.00 45.19 350 ILE A N 1
ATOM 2837 C CA . ILE A 1 350 ? -21.360 -21.826 23.707 1.00 45.19 350 ILE A CA 1
ATOM 2838 C C . ILE A 1 350 ? -19.850 -22.030 23.815 1.00 45.19 350 ILE A C 1
ATOM 2840 O O . ILE A 1 350 ? -19.381 -23.093 24.222 1.00 45.19 350 ILE A O 1
ATOM 2844 N N . VAL A 1 351 ? -19.068 -20.997 23.512 1.00 45.91 351 VAL A N 1
ATOM 2845 C CA . VAL A 1 351 ? -17.628 -21.012 23.807 1.00 45.91 351 VAL A CA 1
ATOM 2846 C C . VAL A 1 351 ? -17.440 -20.645 25.281 1.00 45.91 351 VAL A C 1
ATOM 2848 O O . VAL A 1 351 ? -17.337 -19.477 25.617 1.00 45.91 351 VAL A O 1
ATOM 2851 N N . LYS A 1 352 ? -17.478 -21.625 26.191 1.00 37.16 352 LYS A N 1
ATOM 2852 C CA . LYS A 1 352 ? -17.087 -21.448 27.606 1.00 37.16 352 LYS A CA 1
ATOM 2853 C C . LYS A 1 352 ? -15.580 -21.694 27.746 1.00 37.16 352 LYS A C 1
ATOM 2855 O O . LYS A 1 352 ? -15.067 -22.587 27.078 1.00 37.16 352 LYS A O 1
ATOM 2860 N N . ASN A 1 353 ? -14.904 -20.905 28.595 1.00 39.12 353 ASN A N 1
ATOM 2861 C CA . ASN A 1 353 ? -13.492 -21.039 29.002 1.00 39.12 353 ASN A CA 1
ATOM 2862 C C . ASN A 1 353 ? -12.896 -22.431 28.713 1.00 39.12 353 ASN A C 1
ATOM 2864 O O . ASN A 1 353 ? -13.286 -23.396 29.360 1.00 39.12 353 ASN A O 1
ATOM 2868 N N . ALA A 1 354 ? -11.968 -22.501 27.751 1.00 42.81 354 ALA A N 1
ATOM 2869 C CA . ALA A 1 354 ? -11.039 -23.610 27.497 1.00 42.81 354 ALA A CA 1
ATOM 2870 C C . ALA A 1 354 ? -11.536 -25.021 27.896 1.00 42.81 354 ALA A C 1
ATOM 2872 O O . ALA A 1 354 ? -11.000 -25.649 28.802 1.00 42.81 354 ALA A O 1
ATOM 2873 N N . GLY A 1 355 ? -12.546 -25.532 27.192 1.00 31.25 355 GLY A N 1
ATOM 2874 C CA . GLY A 1 355 ? -13.016 -26.908 27.349 1.00 31.25 355 GLY A CA 1
ATOM 2875 C C . GLY A 1 355 ? -14.334 -27.117 26.618 1.00 31.25 355 GLY A C 1
ATOM 2876 O O . GLY A 1 355 ? -15.400 -26.854 27.165 1.00 31.25 355 GLY A O 1
ATOM 2877 N N . LEU A 1 356 ? -14.263 -27.561 25.360 1.00 33.25 356 LEU A N 1
ATOM 2878 C CA . LEU A 1 356 ? -15.439 -27.918 24.565 1.00 33.25 356 LEU A CA 1
ATOM 2879 C C . LEU A 1 356 ? -16.218 -29.029 25.284 1.00 33.25 356 LEU A C 1
ATOM 2881 O O . LEU A 1 356 ? -15.786 -30.178 25.286 1.00 33.25 356 LEU A O 1
ATOM 2885 N N . THR A 1 357 ? -17.372 -28.703 25.860 1.00 25.64 357 THR A N 1
ATOM 2886 C CA . THR A 1 357 ? -18.394 -29.700 26.193 1.00 25.64 357 THR A CA 1
ATOM 2887 C C . THR A 1 357 ? -19.534 -29.550 25.201 1.00 25.64 357 THR A C 1
ATOM 2889 O O . THR A 1 357 ? -20.233 -28.540 25.176 1.00 25.64 357 THR A O 1
ATOM 2892 N N . TYR A 1 358 ? -19.676 -30.560 24.345 1.00 27.39 358 TYR A N 1
ATOM 2893 C CA . TYR A 1 358 ? -20.866 -30.771 23.534 1.00 27.39 358 TYR A CA 1
ATOM 2894 C C . TYR A 1 358 ? -21.949 -31.279 24.490 1.00 27.39 358 TYR A C 1
ATOM 2896 O O . TYR A 1 358 ? -21.777 -32.348 25.074 1.00 27.39 358 TYR A O 1
ATOM 2904 N N . GLN A 1 359 ? -23.020 -30.516 24.707 1.00 25.45 359 GLN A N 1
ATOM 2905 C CA . GLN A 1 359 ? -24.236 -31.110 25.259 1.00 25.45 359 GLN A CA 1
ATOM 2906 C C . GLN A 1 359 ? -24.996 -31.743 24.093 1.00 25.45 359 GLN A C 1
ATOM 2908 O O . GLN A 1 359 ? -25.307 -31.053 23.121 1.00 25.45 359 GLN A O 1
ATOM 2913 N N . VAL A 1 360 ? -25.155 -33.066 24.186 1.00 31.62 360 VAL A N 1
ATOM 2914 C CA . VAL A 1 360 ? -26.024 -33.896 23.338 1.00 31.62 360 VAL A CA 1
ATOM 2915 C C . VAL A 1 360 ? -27.475 -33.529 23.597 1.00 31.62 360 VAL A C 1
ATOM 2917 O O . VAL A 1 360 ? -27.799 -33.312 24.789 1.00 31.62 360 VAL A O 1
#

pLDDT: mean 81.18, std 15.21, range [25.45, 96.06]

Radius of gyration: 32.17 Å; chains: 1; bounding box: 72×59×83 Å

Sequence (360 aa):
MLNLYEKFKLENPEITISKTCFYRLRPPHIILADFANRRTCLCTRHQNMSLKIKALNNLGIRISKNPDVLIKAYDSNKELLKMIEAVEVRSIKFFNWKRVQEGNKMRYKELEENMEKEAFIDKFDRELNDFREHAKRVTNQYNEMRRAYWNATSISLHTMVYSKAGNDTKIQSYVSVSDVLSHNSTAVYTILKKLVNVLKTGNPDLRVIHYLSDSPTSQYRNKTMFQFVSMHEEEFGIPARWSFLESGHGKEPCDGLGASVKRAADNAVKQGKVSIQSASDFLKWAESSMTSGSKVKYFGYTQEEYELSEAVLKERLKPVPVKGTFKIHNIIGSGTNKIYTYIPEIPPIIVKNAGLTYQV

Secondary structure (DSSP, 8-state):
-HHHHHHHHHH-TT----HHHHHHTS-TT-----GGGGTS--SHHHHHHHHHHHHHHHTT----SSHHHHHHH-SSSHHHHHHHHTS--SEEEEEEEEEEEETTEEEEEEEEEEEEHHHHHHHHHHHHHHHHHHHHHHHHHHHHHHHHHHT----EEEEEEEE--SSS--EEEEEEEES----SHHHHHHHHHHHHHHHHHH-TT---EEEEE---TTTTSSHHHHHHHHHHHHHHSS-EEEEEPPTT----HHHHHHHHHHHHHHHHHHTTS----SHHHHHHHHHHH--TT-SEEEEE--HHHHHHHHHHHHHT--PPPPTTGGG--EEEE-SSS-EEE-BTTB------TT------

Organism: Sinanodonta woodiana (NCBI:txid1069815)

Foldseek 3Di:
DVVVVVVCCVVCVPDDDDPVRVVVPDDPPDDPPPVVVVPQDPDQLQVQLLQVVVQLVVLVQPADSGLLVRCVVDVACVVVLVSLVPRPDQKTKTWGFDWDDDPPDIDTDIDIDIDGSVVVSVVSRVSSVVVVVVSVVVVVVVVVVVVCVVPAQDKDKDKDWDWDDDPDTDIFIEIEIFSDPDQAQLVLQLVVLVVLVVVCVVCVPAAEEEAEDEQDARHDLWLLNLLCQQAVCVSRVHHYKYFYDDPPDDDDPRVVVVVVLVVVVVVCVVVVNADDRGSVSSVVVVVVPDDPPDRYHYDYDYPVSSVVSVCCSVPVRVGDGDPPSNVARMWTHPYDSWIFGDDVPDHTQTPHPPDDDDDD